Protein AF-A0AAN5BYF6-F1 (afdb_monomer)

Organism: Aspergillus oryzae (NCBI:txid5062)

Radius of gyration: 27.77 Å; Cα contacts (8 Å, |Δi|>4): 266; chains: 1; bounding box: 83×46×110 Å

Structure (mmCIF, N/CA/C/O backbone):
data_AF-A0AAN5BYF6-F1
#
_entry.id   AF-A0AAN5BYF6-F1
#
loop_
_atom_site.group_PDB
_atom_site.id
_atom_site.type_symbol
_atom_site.label_atom_id
_atom_site.label_alt_id
_atom_site.label_comp_id
_atom_site.label_asym_id
_atom_site.label_entity_id
_atom_site.label_seq_id
_atom_site.pdbx_PDB_ins_code
_atom_site.Cartn_x
_atom_site.Cartn_y
_atom_site.Cartn_z
_atom_site.occupancy
_atom_site.B_iso_or_equiv
_atom_site.auth_seq_id
_atom_site.auth_comp_id
_atom_site.auth_asym_id
_atom_site.auth_atom_id
_atom_site.pdbx_PDB_model_num
ATOM 1 N N . MET A 1 1 ? 2.764 -7.281 17.910 1.00 77.69 1 MET A N 1
ATOM 2 C CA . MET A 1 1 ? 4.173 -7.594 17.576 1.00 77.69 1 MET A CA 1
ATOM 3 C C . MET A 1 1 ? 4.343 -8.130 16.154 1.00 77.69 1 MET A C 1
ATOM 5 O O . MET A 1 1 ? 5.039 -7.476 15.392 1.00 77.69 1 MET A O 1
ATOM 9 N N . ARG A 1 2 ? 3.655 -9.208 15.736 1.00 87.81 2 ARG A N 1
ATOM 10 C CA . ARG A 1 2 ? 3.774 -9.801 14.379 1.00 87.81 2 ARG A CA 1
ATOM 11 C C . ARG A 1 2 ? 3.645 -8.815 13.208 1.00 87.81 2 ARG A C 1
ATOM 13 O O . ARG A 1 2 ? 4.451 -8.842 12.285 1.00 87.81 2 ARG A O 1
ATOM 20 N N . GLN A 1 3 ? 2.663 -7.908 13.259 1.00 90.19 3 GLN A N 1
ATOM 21 C CA . GLN A 1 3 ? 2.488 -6.899 12.203 1.00 90.19 3 GLN A CA 1
ATOM 22 C C . GLN A 1 3 ? 3.694 -5.954 12.087 1.00 90.19 3 GLN A C 1
ATOM 24 O O . GLN A 1 3 ? 4.098 -5.612 10.981 1.00 90.19 3 GLN A O 1
ATOM 29 N N . LEU A 1 4 ? 4.264 -5.533 13.221 1.00 90.44 4 LEU A N 1
ATOM 30 C CA . LEU A 1 4 ? 5.431 -4.651 13.241 1.00 90.44 4 LEU A CA 1
ATOM 31 C C . LEU A 1 4 ? 6.670 -5.380 12.732 1.00 90.44 4 LEU A C 1
ATOM 33 O O . LEU A 1 4 ? 7.371 -4.828 11.896 1.00 90.44 4 LEU A O 1
ATOM 37 N N . ASP A 1 5 ? 6.891 -6.619 13.173 1.00 92.31 5 ASP A N 1
ATOM 38 C CA . ASP A 1 5 ? 7.981 -7.458 12.669 1.00 92.31 5 ASP A CA 1
ATOM 39 C C . ASP A 1 5 ? 7.892 -7.631 11.145 1.00 92.31 5 ASP A C 1
ATOM 41 O O . ASP A 1 5 ? 8.856 -7.357 10.445 1.00 92.31 5 ASP A O 1
ATOM 45 N N . SER A 1 6 ? 6.710 -7.944 10.604 1.00 92.19 6 SER A N 1
ATOM 46 C CA . SER A 1 6 ? 6.527 -8.073 9.148 1.00 92.19 6 SER A CA 1
ATOM 47 C C . SER A 1 6 ? 6.864 -6.783 8.390 1.00 92.19 6 SER A C 1
ATOM 49 O O . SER A 1 6 ? 7.499 -6.829 7.341 1.00 92.19 6 SER A O 1
ATOM 51 N N . LEU A 1 7 ? 6.443 -5.622 8.904 1.00 91.81 7 LEU A N 1
ATOM 52 C CA . LEU A 1 7 ? 6.672 -4.331 8.251 1.00 91.81 7 LEU A CA 1
ATOM 53 C C . LEU A 1 7 ? 8.129 -3.866 8.354 1.00 91.81 7 LEU A C 1
ATOM 55 O O . LEU A 1 7 ? 8.692 -3.408 7.361 1.00 91.81 7 LEU A O 1
ATOM 59 N N . ILE A 1 8 ? 8.721 -3.972 9.545 1.00 91.19 8 ILE A N 1
ATOM 60 C CA . ILE A 1 8 ? 10.078 -3.499 9.827 1.00 91.19 8 ILE A CA 1
ATOM 61 C C . ILE A 1 8 ? 11.096 -4.421 9.170 1.00 91.19 8 ILE A C 1
ATOM 63 O O . ILE A 1 8 ? 11.959 -3.919 8.456 1.00 91.19 8 ILE A O 1
ATOM 67 N N . SER A 1 9 ? 10.973 -5.741 9.349 1.00 92.56 9 SER A N 1
ATOM 68 C CA . SER A 1 9 ? 11.879 -6.721 8.737 1.00 92.56 9 SER A CA 1
ATOM 69 C C . SER A 1 9 ? 11.900 -6.545 7.221 1.00 92.56 9 SER A C 1
ATOM 71 O O . SER A 1 9 ? 12.971 -6.389 6.636 1.00 92.56 9 SER A O 1
ATOM 73 N N . PHE A 1 10 ? 10.727 -6.375 6.602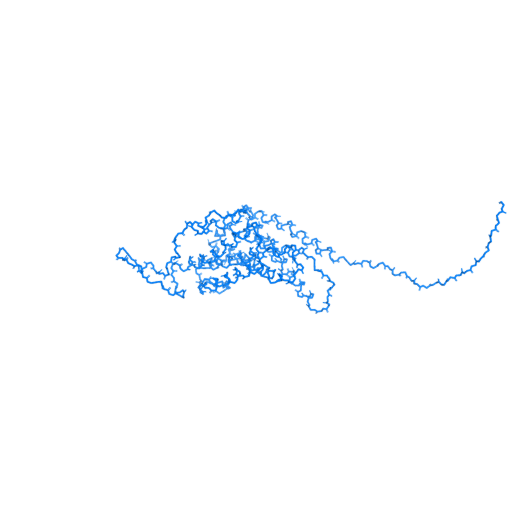 1.00 91.62 10 PHE A N 1
ATOM 74 C CA . PHE A 1 10 ? 10.645 -6.048 5.183 1.00 91.62 10 PHE A CA 1
ATOM 75 C C . PHE A 1 10 ? 11.345 -4.720 4.824 1.00 91.62 10 PHE A C 1
ATOM 77 O O . PHE A 1 10 ? 12.109 -4.654 3.861 1.00 91.62 10 PHE A O 1
ATOM 84 N N . GLN A 1 11 ? 11.123 -3.650 5.596 1.00 88.62 11 GLN A N 1
ATOM 85 C CA . GLN A 1 11 ? 11.749 -2.344 5.346 1.00 88.62 11 GLN A CA 1
ATOM 86 C C . GLN A 1 11 ? 13.283 -2.413 5.388 1.00 88.62 11 GLN A C 1
ATOM 88 O O . GLN A 1 11 ? 13.944 -1.734 4.602 1.00 88.62 11 GLN A O 1
ATOM 93 N N . VAL A 1 12 ? 13.854 -3.225 6.281 1.00 89.56 12 VAL A N 1
ATOM 94 C CA . VAL A 1 12 ? 15.312 -3.376 6.418 1.00 89.56 12 VAL A CA 1
ATOM 95 C C . VAL A 1 12 ? 15.899 -4.494 5.550 1.00 89.56 12 VAL A C 1
ATOM 97 O O . VAL A 1 12 ? 17.106 -4.721 5.595 1.00 89.56 12 VAL A O 1
ATOM 100 N N . GLY A 1 13 ? 15.083 -5.168 4.734 1.00 89.88 13 GLY A N 1
ATOM 101 C CA . GLY A 1 13 ? 15.557 -6.209 3.819 1.00 89.88 13 GLY A CA 1
ATOM 102 C C . GLY A 1 13 ? 15.824 -7.561 4.483 1.00 89.88 13 GLY A C 1
ATOM 103 O O . GLY A 1 13 ? 16.659 -8.314 3.988 1.00 89.88 13 GLY A O 1
ATOM 104 N N . LEU A 1 14 ? 15.152 -7.858 5.595 1.00 92.06 14 LEU A N 1
ATOM 105 C CA . LEU A 1 14 ? 15.307 -9.093 6.357 1.00 92.06 14 LEU A CA 1
ATOM 106 C C . LEU A 1 14 ? 14.019 -9.935 6.325 1.00 92.06 14 LEU A C 1
ATOM 108 O O . LEU A 1 14 ? 12.917 -9.378 6.327 1.00 92.06 14 LEU A O 1
ATOM 112 N N . PRO A 1 15 ? 14.129 -11.276 6.357 1.00 91.19 15 PRO A N 1
ATOM 113 C CA . PRO A 1 15 ? 12.992 -12.139 6.652 1.00 91.19 15 PRO A CA 1
ATOM 114 C C . PRO A 1 15 ? 12.381 -11.790 8.012 1.00 91.19 15 PRO A C 1
ATOM 116 O O . PRO A 1 15 ? 13.098 -11.439 8.952 1.00 91.19 15 PRO A O 1
ATOM 119 N N . ARG A 1 16 ? 11.056 -11.902 8.128 1.00 92.25 16 ARG A N 1
ATOM 120 C CA . ARG A 1 16 ? 10.369 -11.696 9.410 1.00 92.25 16 ARG A CA 1
ATOM 121 C C . ARG A 1 16 ? 10.770 -12.779 10.415 1.00 92.25 16 ARG A C 1
ATOM 123 O O . ARG A 1 16 ? 11.007 -13.927 10.039 1.00 92.25 16 ARG A O 1
ATOM 130 N N . THR A 1 17 ? 10.821 -12.421 11.693 1.00 92.12 17 THR A N 1
ATOM 131 C CA . THR A 1 17 ? 11.259 -13.341 12.757 1.00 92.12 17 THR A CA 1
ATOM 132 C C . THR A 1 17 ? 10.092 -14.140 13.333 1.00 92.12 17 THR A C 1
ATOM 134 O O . THR A 1 17 ? 10.242 -15.322 13.633 1.00 92.12 17 THR A O 1
ATOM 137 N N . ILE A 1 18 ? 8.925 -13.508 13.469 1.00 91.50 18 ILE A N 1
ATOM 138 C CA . ILE A 1 18 ? 7.721 -14.092 14.053 1.00 91.50 18 ILE A CA 1
ATOM 139 C C . ILE A 1 18 ? 6.977 -14.873 12.973 1.00 91.50 18 ILE A C 1
ATOM 141 O O . ILE A 1 18 ? 6.389 -14.293 12.055 1.00 91.50 18 ILE A O 1
ATOM 145 N N . GLN A 1 19 ? 6.984 -16.191 13.119 1.00 88.38 19 GLN A N 1
ATOM 146 C CA . GLN A 1 19 ? 6.327 -17.150 12.241 1.00 88.38 19 GLN A CA 1
ATOM 147 C C . GLN A 1 19 ? 4.860 -17.337 12.625 1.00 88.38 19 GLN A C 1
ATOM 149 O O . GLN A 1 19 ? 4.457 -17.083 13.759 1.00 88.38 19 GLN A O 1
ATOM 154 N N . ASP A 1 20 ? 4.046 -17.803 11.679 1.00 84.62 20 ASP A N 1
ATOM 155 C CA . ASP A 1 20 ? 2.596 -17.900 11.892 1.00 84.62 20 ASP A CA 1
ATOM 156 C C . ASP A 1 20 ? 2.196 -18.972 12.916 1.00 84.62 20 ASP A C 1
ATOM 158 O O . ASP A 1 20 ? 1.134 -18.858 13.509 1.00 84.62 20 ASP A O 1
ATOM 162 N N . TRP A 1 21 ? 3.047 -19.969 13.175 1.00 85.94 21 TRP A N 1
ATOM 163 C CA . TRP A 1 21 ? 2.810 -21.003 14.193 1.00 85.94 21 TRP A CA 1
ATOM 164 C C . TRP A 1 21 ? 3.217 -20.589 15.616 1.00 85.94 21 TRP A C 1
ATOM 166 O O . TRP A 1 21 ? 3.064 -21.377 16.545 1.00 85.94 21 TRP A O 1
ATOM 176 N N . GLN A 1 22 ? 3.803 -19.402 15.799 1.00 88.00 22 GLN A N 1
ATOM 177 C CA . GLN A 1 22 ? 4.251 -18.917 17.113 1.00 88.00 22 GLN A CA 1
ATOM 178 C C . GLN A 1 22 ? 3.163 -18.146 17.873 1.00 88.00 22 GLN A C 1
ATOM 180 O O . GLN A 1 22 ? 3.438 -17.612 18.945 1.00 88.00 22 GLN A O 1
ATOM 185 N N . ASP A 1 23 ? 1.963 -18.059 17.307 1.00 82.12 23 ASP A N 1
ATOM 186 C CA . ASP A 1 23 ? 0.817 -17.355 17.866 1.00 82.12 23 ASP A CA 1
ATOM 187 C C . ASP A 1 23 ? -0.425 -18.241 17.707 1.00 82.12 23 ASP A C 1
ATOM 189 O O . ASP A 1 23 ? -0.660 -18.782 16.625 1.00 82.12 23 ASP A O 1
ATOM 193 N N . ASP A 1 24 ? -1.193 -18.421 18.779 1.00 84.38 24 ASP A N 1
ATOM 194 C CA . ASP A 1 24 ? -2.395 -19.262 18.825 1.00 84.38 24 ASP A CA 1
ATOM 195 C C . ASP A 1 24 ? -3.690 -18.442 18.932 1.00 84.38 24 ASP A C 1
ATOM 197 O O . ASP A 1 24 ? -4.779 -19.002 19.081 1.00 84.38 24 ASP A O 1
ATOM 201 N N . VAL A 1 25 ? -3.596 -17.112 18.821 1.00 86.00 25 VAL A N 1
ATOM 202 C CA . VAL A 1 25 ? -4.753 -16.225 18.956 1.00 86.00 25 VAL A CA 1
ATOM 203 C C . VAL A 1 25 ? -5.428 -15.933 17.616 1.00 86.00 25 VAL A C 1
ATOM 205 O O . VAL A 1 25 ? -4.808 -15.574 16.611 1.00 86.00 25 VAL A O 1
ATOM 208 N N . GLU A 1 26 ? -6.756 -16.026 17.613 1.00 88.25 26 GLU A N 1
ATOM 209 C CA . GLU A 1 26 ? -7.582 -15.537 16.513 1.00 88.25 26 GLU A CA 1
ATOM 210 C C . GLU A 1 26 ? -7.684 -14.000 16.520 1.00 88.25 26 GLU A C 1
ATOM 212 O O . GLU A 1 26 ? -7.291 -13.310 17.464 1.00 88.25 26 GLU A O 1
ATOM 217 N N . LEU A 1 27 ? -8.255 -13.431 15.454 1.00 90.56 27 LEU A N 1
ATOM 218 C CA . LEU A 1 27 ? -8.576 -12.003 15.426 1.00 90.56 27 LEU A CA 1
ATOM 219 C C . LEU A 1 27 ? -9.564 -11.641 16.551 1.00 90.56 27 LEU A C 1
ATOM 221 O O . LEU A 1 27 ? -10.503 -12.401 16.800 1.00 90.56 27 LEU A O 1
ATOM 225 N N . PRO A 1 28 ? -9.435 -10.450 17.171 1.00 92.00 28 PRO A N 1
ATOM 226 C CA . PRO A 1 28 ? -10.352 -10.024 18.226 1.00 92.00 28 PRO A CA 1
ATOM 227 C C . PRO A 1 28 ? -11.789 -10.001 17.707 1.00 92.00 28 PRO A C 1
ATOM 229 O O . PRO A 1 28 ? -12.018 -9.585 16.568 1.00 92.00 28 PRO A O 1
ATOM 232 N N . ARG A 1 29 ? -12.759 -10.431 18.524 1.00 92.12 29 ARG A N 1
ATOM 233 C CA . ARG A 1 29 ? -14.192 -10.423 18.174 1.00 92.12 29 ARG A CA 1
ATOM 234 C C . ARG A 1 29 ? -14.678 -9.007 17.847 1.00 92.12 29 ARG A C 1
ATOM 236 O O . ARG A 1 29 ? -14.201 -8.035 18.420 1.00 92.12 29 ARG A O 1
ATOM 243 N N . ASN A 1 30 ? -15.621 -8.894 16.911 1.00 93.81 30 ASN A N 1
ATOM 244 C CA . ASN A 1 30 ? -16.219 -7.607 16.544 1.00 93.81 30 ASN A CA 1
ATOM 245 C C . ASN A 1 30 ? -17.340 -7.273 17.536 1.00 93.81 30 ASN A C 1
ATOM 247 O O . ASN A 1 30 ? -18.508 -7.490 17.241 1.00 93.81 30 ASN A O 1
ATOM 251 N N . ILE A 1 31 ? -16.982 -6.860 18.744 1.00 93.06 31 ILE A N 1
ATOM 252 C CA . ILE A 1 31 ? -17.919 -6.507 19.823 1.00 93.06 31 ILE A CA 1
ATOM 253 C C . ILE A 1 31 ? -17.552 -5.126 20.367 1.00 93.06 31 ILE A C 1
ATOM 255 O O . ILE A 1 31 ? -16.438 -4.655 20.110 1.00 93.06 31 ILE A O 1
ATOM 259 N N . CYS A 1 32 ? -18.491 -4.457 21.031 1.00 91.19 32 CYS A N 1
ATOM 260 C CA . CYS A 1 32 ? -18.237 -3.183 21.698 1.00 91.19 32 CYS A CA 1
ATOM 261 C C . CYS A 1 32 ? -17.728 -3.420 23.126 1.00 91.19 32 CYS A C 1
ATOM 263 O O . CYS A 1 32 ? -17.995 -4.470 23.713 1.00 91.19 32 CYS A O 1
ATOM 265 N N . ASP A 1 33 ? -17.007 -2.449 23.685 1.00 88.81 33 ASP A N 1
ATOM 266 C CA . ASP A 1 33 ? -16.450 -2.564 25.041 1.00 88.81 33 ASP A CA 1
ATOM 267 C C . ASP A 1 33 ? -17.569 -2.620 26.094 1.00 88.81 33 ASP A C 1
ATOM 269 O O . ASP A 1 33 ? -17.424 -3.253 27.134 1.00 88.81 33 ASP A O 1
ATOM 273 N N . GLU A 1 34 ? -18.727 -2.030 25.792 1.00 90.50 34 GLU A N 1
ATOM 274 C CA . GLU A 1 34 ? -19.917 -2.051 26.640 1.00 90.50 34 GLU A CA 1
ATOM 275 C C . GLU A 1 34 ? -20.648 -3.408 26.637 1.00 90.50 34 GLU A C 1
ATOM 277 O O . GLU A 1 34 ? -21.513 -3.638 27.483 1.00 90.50 34 GLU A O 1
ATOM 282 N N . ASP A 1 35 ? -20.315 -4.314 25.708 1.00 88.31 35 ASP A N 1
ATOM 283 C CA . ASP A 1 35 ? -20.978 -5.619 25.573 1.00 88.31 35 ASP A CA 1
ATOM 284 C C . ASP A 1 35 ? -20.463 -6.665 26.582 1.00 88.31 35 ASP A C 1
ATOM 286 O O . ASP A 1 35 ? -21.011 -7.768 26.663 1.00 88.31 35 ASP A O 1
ATOM 290 N N . PHE A 1 36 ? -19.400 -6.365 27.334 1.00 89.44 36 PHE A N 1
ATOM 291 C CA . PHE A 1 36 ? -18.828 -7.266 28.333 1.00 89.44 36 PHE A CA 1
ATOM 292 C C . PHE A 1 36 ? -18.292 -6.498 29.547 1.00 89.44 36 PHE A C 1
ATOM 294 O O . PHE A 1 36 ? -17.941 -5.327 29.482 1.00 89.44 36 PHE A O 1
ATOM 301 N N . ASN A 1 37 ? -18.250 -7.166 30.696 1.00 91.56 37 ASN A N 1
ATOM 302 C CA . ASN A 1 37 ? -17.777 -6.612 31.965 1.00 91.56 37 ASN A CA 1
ATOM 303 C C . ASN A 1 37 ? -17.219 -7.724 32.870 1.00 91.56 37 ASN A C 1
ATOM 305 O O . ASN A 1 37 ? -17.153 -8.885 32.469 1.00 91.56 37 ASN A O 1
ATOM 309 N N . GLU A 1 38 ? -16.853 -7.382 34.107 1.00 91.62 38 GLU A N 1
ATOM 310 C CA . GLU A 1 38 ? -16.287 -8.313 35.097 1.00 91.62 38 GLU A CA 1
ATOM 311 C C . GLU A 1 38 ? -17.167 -9.548 35.372 1.00 91.62 38 GLU A C 1
ATOM 313 O O . GLU A 1 38 ? -16.651 -10.608 35.716 1.00 91.62 38 GLU A O 1
ATOM 318 N N . GLY A 1 39 ? -18.488 -9.439 35.193 1.00 92.94 39 GLY A N 1
ATOM 319 C CA . GLY A 1 39 ? -19.432 -10.545 35.371 1.00 92.94 39 GLY A CA 1
ATOM 320 C C . GLY A 1 39 ? -19.634 -11.421 34.129 1.00 92.94 39 GLY A C 1
ATOM 321 O O . GLY A 1 39 ? -20.394 -12.388 34.182 1.00 92.94 39 GLY A O 1
ATOM 322 N N . THR A 1 40 ? -19.003 -11.098 32.998 1.00 91.19 40 THR A N 1
ATOM 323 C CA . THR A 1 40 ? -19.191 -11.827 31.736 1.00 91.19 40 THR A CA 1
ATOM 324 C C . THR A 1 40 ? -18.399 -13.133 31.741 1.00 91.19 40 THR A C 1
ATOM 326 O O . THR A 1 40 ? -17.176 -13.133 31.647 1.00 91.19 40 THR A O 1
ATOM 329 N N . THR A 1 41 ? -19.096 -14.268 31.814 1.00 92.56 41 THR A N 1
ATOM 330 C CA . THR A 1 41 ? -18.477 -15.608 31.823 1.00 92.56 41 THR A CA 1
ATOM 331 C C . THR A 1 41 ? -18.147 -16.136 30.426 1.00 92.56 41 THR A C 1
ATOM 333 O O . THR A 1 41 ? -17.185 -16.881 30.256 1.00 92.56 41 THR A O 1
ATOM 336 N N . HIS A 1 42 ? -18.912 -15.727 29.411 1.00 90.88 42 HIS A N 1
ATOM 337 C CA . HIS A 1 42 ? -18.669 -16.046 28.007 1.00 90.88 42 HIS A CA 1
ATOM 338 C C . HIS A 1 42 ? -18.828 -14.792 27.154 1.00 90.88 42 HIS A C 1
ATOM 340 O O . HIS A 1 42 ? -19.821 -14.078 27.278 1.00 90.88 42 HIS A O 1
ATOM 346 N N . LEU A 1 43 ? -17.866 -14.544 26.261 1.00 88.62 43 LEU A N 1
ATOM 347 C CA . LEU A 1 43 ? -17.933 -13.396 25.361 1.00 88.62 43 LEU A CA 1
ATOM 348 C C . LEU A 1 43 ? -19.153 -13.487 24.429 1.00 88.62 43 LEU A C 1
ATOM 350 O O . LEU A 1 43 ? -19.417 -14.572 23.888 1.00 88.62 43 LEU A O 1
ATOM 354 N N . PRO A 1 44 ? -19.825 -12.355 24.156 1.00 91.44 44 PRO A N 1
ATOM 355 C CA . PRO A 1 44 ? -20.928 -12.306 23.209 1.00 91.44 44 PRO A CA 1
ATOM 356 C C . PRO A 1 44 ? -20.482 -12.702 21.788 1.00 91.44 44 PRO A C 1
ATOM 358 O O . PRO A 1 44 ? -19.279 -12.698 21.464 1.00 91.44 44 PRO A O 1
ATOM 361 N N . PRO A 1 45 ? -21.434 -13.097 20.922 1.00 91.12 45 PRO A N 1
ATOM 362 C CA . PRO A 1 45 ? -21.142 -13.359 19.519 1.00 91.12 45 PRO A CA 1
ATOM 363 C C . PRO A 1 45 ? -20.605 -12.096 18.834 1.00 91.12 45 PRO A C 1
ATOM 365 O O . PRO A 1 45 ? -20.959 -10.977 19.197 1.00 91.12 45 PRO A O 1
ATOM 368 N N . SER A 1 46 ? -19.746 -12.274 17.825 1.00 92.12 46 SER A N 1
ATOM 369 C CA . SER A 1 46 ? -19.277 -11.132 17.029 1.00 92.12 46 SER A CA 1
ATOM 370 C C . SER A 1 46 ? -20.437 -10.503 16.261 1.00 92.12 46 SER A C 1
ATOM 372 O O . SER A 1 46 ? -21.201 -11.212 15.605 1.00 92.12 46 SER A O 1
ATOM 374 N N . ARG A 1 47 ? -20.512 -9.174 16.293 1.00 91.62 47 ARG A N 1
ATOM 375 C CA . ARG A 1 47 ? -21.405 -8.371 15.460 1.00 91.62 47 ARG A CA 1
ATOM 376 C C . ARG A 1 47 ? -21.004 -8.492 13.981 1.00 91.62 47 ARG A C 1
ATOM 378 O O . ARG A 1 47 ? -19.826 -8.746 13.688 1.00 91.62 47 ARG A O 1
A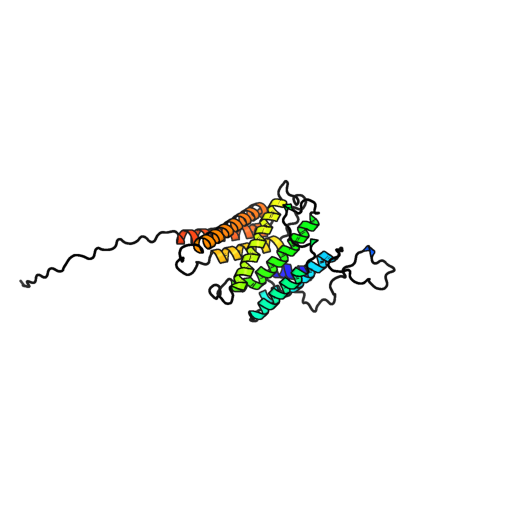TOM 385 N N . PRO A 1 48 ? -21.939 -8.296 13.035 1.00 88.75 48 PRO A N 1
ATOM 386 C CA . PRO A 1 48 ? -21.631 -8.298 11.606 1.00 88.75 48 PRO A CA 1
ATOM 387 C C . PRO A 1 48 ? -20.519 -7.302 11.248 1.00 88.75 48 PRO A C 1
ATOM 389 O O . PRO A 1 48 ? -20.404 -6.252 11.868 1.00 88.75 48 PRO A O 1
ATOM 392 N N . GLU A 1 49 ? -19.730 -7.576 10.204 1.00 83.19 49 GLU A N 1
ATOM 393 C CA . GLU A 1 49 ? -18.648 -6.671 9.753 1.00 83.19 49 GLU A CA 1
ATOM 394 C C . GLU A 1 49 ? -19.158 -5.298 9.267 1.00 83.19 49 GLU A C 1
ATOM 396 O O . GLU A 1 49 ? -18.382 -4.350 9.157 1.00 83.19 49 GLU A O 1
ATOM 401 N N . SER A 1 50 ? -20.456 -5.183 8.966 1.00 81.81 50 SER A N 1
ATOM 402 C CA . SER A 1 50 ? -21.114 -3.911 8.643 1.00 81.81 50 SER A CA 1
ATOM 403 C C . SER A 1 50 ? -21.275 -2.994 9.855 1.00 81.81 50 SER A C 1
ATOM 405 O O . SER A 1 50 ? -21.477 -1.794 9.686 1.00 81.81 50 SER A O 1
ATOM 407 N N . GLU A 1 51 ? -21.220 -3.551 11.063 1.00 88.25 51 GLU A N 1
ATOM 408 C CA . GLU A 1 51 ? -21.355 -2.819 12.310 1.00 88.25 51 GLU A CA 1
ATOM 409 C C . GLU A 1 51 ? -19.971 -2.507 12.875 1.00 88.25 51 GLU A C 1
ATOM 411 O O . GLU A 1 51 ? -19.179 -3.401 13.190 1.00 88.25 51 GLU A O 1
ATOM 416 N N . LEU A 1 52 ? -19.673 -1.212 12.965 1.00 90.06 52 LEU A N 1
ATOM 417 C CA . LEU A 1 52 ? -18.387 -0.744 13.449 1.00 90.06 52 LEU A CA 1
ATOM 418 C C . LEU A 1 52 ? -18.297 -0.848 14.966 1.00 90.06 52 LEU A C 1
ATOM 420 O O . LEU A 1 52 ? -19.147 -0.339 15.691 1.00 90.06 52 LEU A O 1
ATOM 424 N N . THR A 1 53 ? -17.186 -1.406 15.419 1.00 92.38 53 THR A N 1
ATOM 425 C CA . THR A 1 53 ? -16.734 -1.378 16.804 1.00 92.38 53 THR A CA 1
ATOM 426 C C . THR A 1 53 ? -15.276 -0.913 16.860 1.00 92.38 53 THR A C 1
ATOM 428 O O . THR A 1 53 ? -14.605 -0.735 15.834 1.00 92.38 53 THR A O 1
ATOM 431 N N . THR A 1 54 ? -14.747 -0.734 18.069 1.00 89.50 54 THR A N 1
ATOM 432 C CA . THR A 1 54 ? -13.330 -0.417 18.316 1.00 89.50 54 THR A CA 1
ATOM 433 C C . THR A 1 54 ? -12.383 -1.450 17.682 1.00 89.50 54 THR A C 1
ATOM 435 O O . THR A 1 54 ? -11.295 -1.095 17.215 1.00 89.50 54 THR A O 1
ATOM 438 N N . ALA A 1 55 ? -12.817 -2.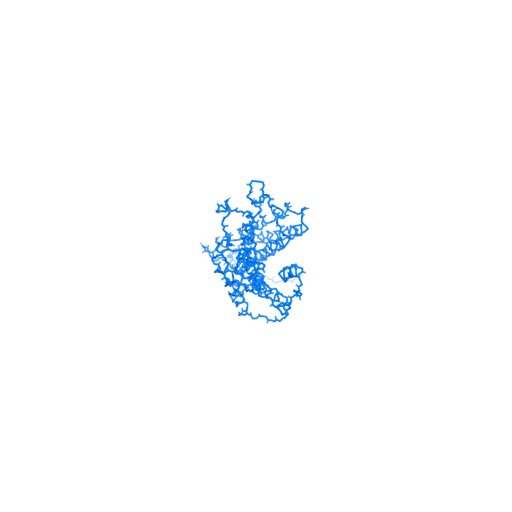710 17.560 1.00 92.50 55 ALA A N 1
ATOM 439 C CA . ALA A 1 55 ? -12.053 -3.801 16.959 1.00 92.50 55 ALA A CA 1
ATOM 440 C C . ALA A 1 55 ? -12.079 -3.824 15.416 1.00 92.50 55 ALA A C 1
ATOM 442 O O . ALA A 1 55 ? -11.215 -4.455 14.798 1.00 92.50 55 ALA A O 1
ATOM 443 N N . SER A 1 56 ? -13.024 -3.148 14.754 1.00 94.50 56 SER A N 1
ATOM 444 C CA . SER A 1 56 ? -13.215 -3.297 13.302 1.00 94.50 56 SER A CA 1
ATOM 445 C C . SER A 1 56 ? -11.987 -2.864 12.491 1.00 94.50 56 SER A C 1
ATOM 447 O O . SER A 1 56 ? -11.591 -3.550 11.545 1.00 94.50 56 SER A O 1
ATOM 449 N N . TYR A 1 57 ? -11.324 -1.772 12.890 1.00 94.75 57 TYR A N 1
ATOM 450 C CA . TYR A 1 57 ? -10.106 -1.305 12.217 1.00 94.75 57 TYR A CA 1
ATOM 451 C C . TYR A 1 57 ? -8.967 -2.325 12.327 1.00 94.75 57 TYR A C 1
ATOM 453 O O . TYR A 1 57 ? -8.338 -2.672 11.324 1.00 94.75 57 TYR A O 1
ATOM 461 N N . ILE A 1 58 ? -8.702 -2.832 13.538 1.00 94.00 58 ILE A N 1
ATOM 462 C CA . ILE A 1 58 ? -7.596 -3.770 13.745 1.00 94.00 58 ILE A CA 1
ATOM 463 C C . ILE A 1 58 ? -7.877 -5.112 13.069 1.00 94.00 58 ILE A C 1
ATOM 465 O O . ILE A 1 58 ? -6.947 -5.704 12.523 1.00 94.00 58 ILE A O 1
ATOM 469 N N . ARG A 1 59 ? -9.138 -5.564 13.012 1.00 95.00 59 ARG A N 1
ATOM 470 C CA . ARG A 1 59 ? -9.543 -6.754 12.246 1.00 95.00 59 ARG A CA 1
ATOM 471 C C . ARG A 1 59 ? -9.241 -6.579 10.758 1.00 95.00 59 ARG A C 1
ATOM 473 O O . ARG A 1 59 ? -8.544 -7.417 10.188 1.00 95.00 59 ARG A O 1
ATOM 480 N N . ALA A 1 60 ? -9.690 -5.477 10.151 1.00 95.94 60 ALA A N 1
ATOM 481 C CA . ALA A 1 60 ? -9.439 -5.175 8.740 1.00 95.94 60 ALA A CA 1
ATOM 482 C C . ALA A 1 60 ? -7.934 -5.123 8.430 1.00 95.94 60 ALA A C 1
ATOM 484 O O . ALA A 1 60 ? -7.447 -5.841 7.554 1.00 95.94 60 ALA A O 1
ATOM 485 N N . LYS A 1 61 ? -7.172 -4.360 9.224 1.00 96.50 61 LYS A N 1
ATOM 486 C CA . LYS A 1 61 ? -5.715 -4.253 9.077 1.00 96.50 61 LYS A CA 1
ATOM 487 C C . LYS A 1 61 ? -5.022 -5.607 9.216 1.00 96.50 61 LYS A C 1
ATOM 489 O O . LYS A 1 61 ? -4.137 -5.926 8.426 1.00 96.50 61 LYS A O 1
ATOM 494 N N . SER A 1 62 ? -5.419 -6.411 10.200 1.00 95.56 62 SER A N 1
ATOM 495 C CA . SER A 1 62 ? -4.786 -7.705 10.475 1.00 95.56 62 SER A CA 1
ATOM 496 C C . SER A 1 62 ? -4.976 -8.705 9.336 1.00 95.56 62 SER A C 1
ATOM 498 O O . SER A 1 62 ? -4.057 -9.468 9.054 1.00 95.56 62 SER A O 1
ATOM 500 N N . ARG A 1 63 ? -6.125 -8.682 8.646 1.00 96.06 63 ARG A N 1
ATOM 501 C CA . ARG A 1 63 ? -6.371 -9.544 7.479 1.00 96.06 63 ARG A CA 1
ATOM 502 C C . ARG A 1 63 ? -5.439 -9.206 6.315 1.00 96.06 63 ARG A C 1
ATOM 504 O O . ARG A 1 63 ? -4.807 -10.108 5.774 1.00 96.06 63 ARG A O 1
ATOM 511 N N . ILE A 1 64 ? -5.295 -7.919 5.986 1.00 97.81 64 ILE A N 1
ATOM 512 C CA . ILE A 1 64 ? -4.360 -7.466 4.942 1.00 97.81 64 ILE A CA 1
ATOM 513 C C . ILE A 1 64 ? -2.917 -7.796 5.353 1.00 97.81 64 ILE A C 1
ATOM 515 O O . ILE A 1 64 ? -2.159 -8.356 4.565 1.00 97.81 64 ILE A O 1
ATOM 519 N N . MET A 1 65 ? -2.552 -7.528 6.612 1.00 96.25 65 MET A N 1
ATOM 520 C CA . MET A 1 65 ? -1.220 -7.831 7.145 1.00 96.25 65 MET A CA 1
ATOM 521 C C . MET A 1 65 ? -0.876 -9.322 7.107 1.00 96.25 65 MET A C 1
ATOM 523 O O . MET A 1 65 ? 0.282 -9.659 6.887 1.00 96.25 65 MET A O 1
ATOM 527 N N . ALA A 1 66 ? -1.848 -10.215 7.306 1.00 94.88 66 ALA A N 1
ATOM 528 C CA . ALA A 1 66 ? -1.615 -11.653 7.213 1.00 94.88 66 ALA A CA 1
ATOM 529 C C . ALA A 1 66 ? -1.225 -12.075 5.786 1.00 94.88 66 ALA A C 1
ATOM 531 O O . ALA A 1 66 ? -0.309 -12.875 5.612 1.00 94.88 66 ALA A O 1
ATOM 532 N N . VAL A 1 67 ? -1.872 -11.504 4.763 1.00 97.25 67 VAL A N 1
ATOM 533 C CA . VAL A 1 67 ? -1.492 -11.740 3.360 1.00 97.25 67 VAL A CA 1
ATOM 534 C C . VAL A 1 67 ? -0.148 -11.081 3.051 1.00 97.25 67 VAL A C 1
ATOM 536 O O . VAL A 1 67 ? 0.719 -11.712 2.451 1.00 97.25 67 VAL A O 1
ATOM 539 N N . PHE A 1 68 ? 0.077 -9.855 3.533 1.00 96.75 68 PHE A N 1
ATOM 540 C CA . PHE A 1 68 ? 1.362 -9.173 3.378 1.00 96.75 68 PHE A CA 1
ATOM 541 C C . PHE A 1 68 ? 2.529 -9.950 4.009 1.00 96.75 68 PHE A C 1
ATOM 543 O O . PHE A 1 68 ? 3.609 -9.977 3.431 1.00 96.75 68 PHE A O 1
ATOM 550 N N . GLY A 1 69 ? 2.322 -10.622 5.147 1.00 94.62 69 GLY A N 1
ATOM 551 C CA . GLY A 1 69 ? 3.322 -11.505 5.755 1.00 94.62 69 GLY A CA 1
ATOM 552 C C . GLY A 1 69 ? 3.791 -12.592 4.785 1.00 94.62 69 GLY A C 1
ATOM 553 O O . GLY A 1 69 ? 4.987 -12.709 4.537 1.00 94.62 69 GLY A O 1
ATOM 554 N N . LYS A 1 70 ? 2.849 -13.284 4.129 1.00 93.94 70 LYS A N 1
ATOM 555 C CA . LYS A 1 70 ? 3.156 -14.283 3.088 1.00 93.94 70 LYS A CA 1
ATOM 556 C C . LYS A 1 70 ? 3.868 -13.673 1.881 1.00 93.94 70 LYS A C 1
ATOM 558 O O . LYS A 1 70 ? 4.812 -14.257 1.361 1.00 93.94 70 LYS A O 1
ATOM 563 N N . ILE A 1 71 ? 3.433 -12.490 1.444 1.00 95.50 71 ILE A N 1
ATOM 564 C CA . ILE A 1 71 ? 4.080 -11.741 0.355 1.00 95.50 71 ILE A CA 1
ATOM 565 C C . ILE A 1 71 ? 5.530 -11.387 0.726 1.00 95.50 71 ILE A C 1
ATOM 567 O O . ILE A 1 71 ? 6.418 -11.468 -0.120 1.00 95.50 71 ILE A O 1
ATOM 571 N N . SER A 1 72 ? 5.777 -11.007 1.980 1.00 93.25 72 SER A N 1
ATOM 572 C CA . SER A 1 72 ? 7.112 -10.705 2.498 1.00 93.25 72 SER A CA 1
ATOM 573 C C . SER A 1 72 ? 7.996 -11.953 2.513 1.00 93.25 72 SER A C 1
ATOM 575 O O . SER A 1 72 ? 9.103 -11.919 1.982 1.00 93.25 72 SER A O 1
ATOM 577 N N . ASP A 1 73 ? 7.483 -13.076 3.025 1.00 91.75 73 ASP A N 1
ATOM 578 C CA . ASP A 1 73 ? 8.192 -14.363 3.026 1.00 91.75 73 ASP A CA 1
ATOM 579 C C . ASP A 1 73 ? 8.561 -14.778 1.592 1.00 91.75 73 ASP A C 1
ATOM 581 O O . ASP A 1 73 ? 9.709 -15.105 1.293 1.00 91.75 73 ASP A O 1
ATOM 585 N N . LEU A 1 74 ? 7.612 -14.641 0.663 1.00 91.19 74 LEU A N 1
ATOM 586 C CA . LEU A 1 74 ? 7.809 -14.879 -0.762 1.00 91.19 74 LEU A CA 1
ATOM 587 C C . LEU A 1 74 ? 8.860 -13.944 -1.387 1.00 91.19 74 LEU A C 1
ATOM 589 O O . LEU A 1 74 ? 9.608 -14.348 -2.281 1.00 91.19 74 LEU A O 1
ATOM 593 N N . ALA A 1 75 ? 8.918 -12.684 -0.961 1.00 88.12 75 ALA A N 1
ATOM 594 C CA . ALA A 1 75 ? 9.873 -11.707 -1.474 1.00 88.12 75 ALA A CA 1
ATOM 595 C C . ALA A 1 75 ? 11.328 -12.026 -1.090 1.00 88.12 75 ALA A C 1
ATOM 597 O O . ALA A 1 75 ? 12.231 -11.599 -1.810 1.00 88.12 75 ALA A O 1
ATOM 598 N N . TYR A 1 76 ? 11.540 -12.772 -0.001 1.00 86.50 76 TYR A N 1
ATOM 599 C CA . TYR A 1 76 ? 12.857 -13.220 0.466 1.00 86.50 76 TYR A CA 1
ATOM 600 C C . TYR A 1 76 ? 13.116 -14.716 0.246 1.00 86.50 76 TYR A C 1
ATOM 602 O O . TYR A 1 76 ? 14.210 -15.196 0.552 1.00 86.50 76 TYR A O 1
ATOM 610 N N . SER A 1 77 ? 12.139 -15.455 -0.286 1.00 85.56 77 SER A N 1
ATOM 611 C CA . SER A 1 77 ? 12.300 -16.875 -0.582 1.00 85.56 77 SER A CA 1
ATOM 612 C C . SER A 1 77 ? 13.363 -17.097 -1.658 1.00 85.56 77 SER A C 1
ATOM 614 O O . SER A 1 77 ? 13.423 -16.393 -2.668 1.00 85.56 77 SER A O 1
ATOM 616 N N . ARG A 1 78 ? 14.202 -18.112 -1.434 1.00 81.31 78 ARG A N 1
ATOM 617 C CA . ARG A 1 78 ? 15.167 -18.614 -2.424 1.00 81.31 78 ARG A CA 1
ATOM 618 C C . ARG A 1 78 ? 14.534 -19.619 -3.379 1.00 81.31 78 ARG A C 1
ATOM 620 O O . ARG A 1 78 ? 15.137 -19.947 -4.398 1.00 81.31 78 ARG A O 1
ATOM 627 N N . GLU A 1 79 ? 13.368 -20.139 -3.018 1.00 85.00 79 GLU A N 1
ATOM 628 C CA . GLU A 1 79 ? 12.667 -21.134 -3.808 1.00 85.00 79 GLU A CA 1
ATOM 629 C C . GLU A 1 79 ? 11.953 -20.461 -4.985 1.00 85.00 79 GLU A C 1
ATOM 631 O O . GLU A 1 79 ? 11.404 -19.361 -4.839 1.00 85.00 79 GLU A O 1
ATOM 636 N N . PRO A 1 80 ? 11.975 -21.090 -6.171 1.00 78.81 80 PRO A N 1
ATOM 637 C CA . PRO A 1 80 ? 11.235 -20.585 -7.309 1.00 78.81 80 PRO A CA 1
ATOM 638 C C . PRO A 1 80 ? 9.744 -20.650 -6.990 1.00 78.81 80 PRO A C 1
ATOM 640 O O . PRO A 1 80 ? 9.224 -21.705 -6.645 1.00 78.81 80 PRO A O 1
ATOM 643 N N . VAL A 1 81 ? 9.062 -19.519 -7.136 1.00 86.94 81 VAL A N 1
ATOM 644 C CA . VAL A 1 81 ? 7.610 -19.447 -6.963 1.00 86.94 81 VAL A CA 1
ATOM 645 C C . VAL A 1 81 ? 6.960 -19.313 -8.318 1.00 86.94 81 VAL A C 1
ATOM 647 O O . VAL A 1 81 ? 7.379 -18.506 -9.157 1.00 86.94 81 VAL A O 1
ATOM 650 N N . THR A 1 82 ? 5.960 -20.153 -8.537 1.00 91.56 82 THR A N 1
ATOM 651 C CA . THR A 1 82 ? 5.236 -20.211 -9.794 1.00 91.56 82 THR A CA 1
ATOM 652 C C . THR A 1 82 ? 4.397 -18.954 -9.977 1.00 91.56 82 THR A C 1
ATOM 654 O O . THR A 1 82 ? 4.039 -18.249 -9.031 1.00 91.56 82 THR A O 1
ATOM 657 N N . TYR A 1 83 ? 4.080 -18.640 -11.232 1.00 93.06 83 TYR A N 1
ATOM 658 C CA . TYR A 1 83 ? 3.238 -17.479 -11.491 1.00 93.06 83 TYR A CA 1
ATOM 659 C C . TYR A 1 83 ? 1.808 -17.671 -10.972 1.00 93.06 83 TYR A C 1
ATOM 661 O O . TYR A 1 83 ? 1.189 -16.711 -10.526 1.00 93.06 83 TYR A O 1
ATOM 669 N N . ASP A 1 84 ? 1.316 -18.908 -10.975 1.00 95.00 84 ASP A N 1
ATOM 670 C CA . ASP A 1 84 ? -0.037 -19.227 -10.527 1.00 95.00 84 ASP A CA 1
ATOM 671 C C . ASP A 1 84 ? -0.176 -19.024 -9.009 1.00 95.00 84 ASP A C 1
ATOM 673 O O . ASP A 1 84 ? -1.157 -18.433 -8.565 1.00 95.00 84 ASP A O 1
ATOM 677 N N . GLU A 1 85 ? 0.850 -19.375 -8.222 1.00 94.94 85 GLU A N 1
ATOM 678 C CA . GLU A 1 85 ? 0.903 -19.063 -6.783 1.00 94.94 85 GLU A CA 1
ATOM 679 C C . GLU A 1 85 ? 0.886 -17.551 -6.515 1.00 94.94 85 GLU A C 1
ATOM 681 O O . GLU A 1 85 ? 0.228 -17.085 -5.584 1.00 94.94 85 GLU A O 1
ATOM 686 N N . VAL A 1 86 ? 1.572 -16.753 -7.342 1.00 95.50 86 VAL A N 1
ATOM 687 C CA . VAL A 1 86 ? 1.517 -15.285 -7.236 1.00 95.50 86 VAL A CA 1
ATOM 688 C C . VAL A 1 86 ? 0.099 -14.771 -7.470 1.00 95.50 86 VAL A C 1
ATOM 690 O O . VAL A 1 86 ? -0.370 -13.928 -6.706 1.00 95.50 86 VAL A O 1
ATOM 693 N N . LEU A 1 87 ? -0.590 -15.275 -8.496 1.00 97.19 87 LEU A N 1
ATOM 694 C CA . LEU A 1 87 ? -1.967 -14.879 -8.800 1.00 97.19 87 LEU A CA 1
ATOM 695 C C . LEU A 1 87 ? -2.958 -15.349 -7.726 1.00 97.19 87 LEU A C 1
ATOM 697 O O . LEU A 1 87 ? -3.928 -14.650 -7.436 1.00 97.19 87 LEU A O 1
ATOM 701 N N . GLU A 1 88 ? -2.713 -16.494 -7.089 1.00 98.00 88 GLU A N 1
ATOM 702 C CA . GLU A 1 88 ? -3.522 -16.951 -5.959 1.00 98.00 88 GLU A CA 1
ATOM 703 C C . GLU A 1 88 ? -3.394 -16.007 -4.755 1.00 98.00 88 GLU A C 1
ATOM 705 O O . GLU A 1 88 ? -4.403 -15.633 -4.146 1.00 98.00 88 GLU A O 1
ATOM 710 N N . ILE A 1 89 ? -2.168 -15.580 -4.431 1.00 98.00 89 ILE A N 1
ATOM 711 C CA . ILE A 1 89 ? -1.921 -14.613 -3.355 1.00 98.00 89 ILE A CA 1
ATOM 712 C C . ILE A 1 89 ? -2.552 -13.254 -3.688 1.00 98.00 89 ILE A C 1
ATOM 714 O O . ILE A 1 89 ? -3.141 -12.640 -2.796 1.00 98.00 89 ILE A O 1
ATOM 718 N N . ASP A 1 90 ? -2.475 -12.804 -4.944 1.00 98.25 90 ASP A N 1
ATOM 719 C CA . ASP A 1 90 ? -3.107 -11.563 -5.420 1.00 98.25 90 ASP A CA 1
ATOM 720 C C . ASP A 1 90 ? -4.631 -11.612 -5.230 1.00 98.25 90 ASP A C 1
ATOM 722 O O . ASP A 1 90 ? -5.202 -10.774 -4.533 1.00 98.25 90 ASP A O 1
ATOM 726 N N . ARG A 1 91 ? -5.284 -12.681 -5.701 1.00 98.50 91 ARG A N 1
ATOM 727 C CA . ARG A 1 91 ? -6.726 -12.899 -5.502 1.00 98.50 91 ARG A CA 1
ATOM 728 C C . ARG A 1 91 ? -7.099 -12.913 -4.020 1.00 98.50 91 ARG A C 1
ATOM 730 O O . ARG A 1 91 ? -8.110 -12.341 -3.617 1.00 98.50 91 ARG A O 1
ATOM 737 N N . ARG A 1 92 ? -6.277 -13.546 -3.176 1.00 98.50 92 ARG A N 1
ATOM 738 C CA . ARG A 1 92 ? -6.508 -13.557 -1.728 1.00 98.50 92 ARG A CA 1
ATOM 739 C C . ARG A 1 92 ? -6.368 -12.165 -1.112 1.00 98.50 92 ARG A C 1
ATOM 741 O O . ARG A 1 92 ? -7.108 -11.844 -0.183 1.00 98.50 92 ARG A O 1
ATOM 748 N N . LEU A 1 93 ? -5.429 -11.354 -1.596 1.00 98.62 93 LEU A N 1
ATOM 749 C CA . LEU A 1 93 ? -5.261 -9.967 -1.170 1.00 98.62 93 LEU A CA 1
ATOM 750 C C . LEU A 1 93 ? -6.499 -9.129 -1.527 1.00 98.62 93 LEU A C 1
ATOM 752 O O . LEU A 1 93 ? -6.996 -8.392 -0.674 1.00 98.62 93 LEU A O 1
ATOM 756 N N . GLU A 1 94 ? -7.028 -9.285 -2.741 1.00 98.19 94 GLU A N 1
ATOM 757 C CA . GLU A 1 94 ? -8.266 -8.629 -3.180 1.00 98.19 94 GLU A CA 1
ATOM 758 C C . GLU A 1 94 ? -9.470 -9.040 -2.326 1.00 98.19 94 GLU A C 1
ATOM 760 O O . GLU A 1 94 ? -10.221 -8.180 -1.866 1.00 98.19 94 GLU A O 1
ATOM 765 N N . GLU A 1 95 ? -9.627 -10.336 -2.034 1.00 98.19 95 GLU A N 1
ATOM 766 C CA . GLU A 1 95 ? -10.694 -10.839 -1.160 1.00 98.19 95 GLU A CA 1
ATOM 767 C C . GLU A 1 95 ? -10.658 -10.180 0.223 1.00 98.19 95 GLU A C 1
ATOM 769 O O . GLU A 1 95 ? -11.674 -9.676 0.705 1.00 98.19 95 GLU A O 1
ATOM 774 N N . VAL A 1 96 ? -9.492 -10.174 0.883 1.00 97.38 96 VAL A N 1
ATOM 775 C CA . VAL A 1 96 ? -9.391 -9.620 2.241 1.00 97.38 96 VAL A CA 1
ATOM 776 C C . VAL A 1 96 ? -9.554 -8.105 2.258 1.00 97.38 96 VAL A C 1
ATOM 778 O O . VAL A 1 96 ? -10.106 -7.573 3.222 1.00 97.38 96 VAL A O 1
ATOM 781 N N . TYR A 1 97 ? -9.114 -7.413 1.205 1.00 97.62 97 TYR A N 1
ATOM 782 C CA . TYR A 1 97 ? -9.335 -5.980 1.053 1.00 97.62 97 TYR A CA 1
ATOM 783 C C . TYR A 1 97 ? -10.815 -5.666 0.764 1.00 97.62 97 TYR A C 1
ATOM 785 O O . TYR A 1 97 ? -11.367 -4.714 1.313 1.00 97.62 97 TYR A O 1
ATOM 793 N N . GLY A 1 98 ? -11.515 -6.521 0.013 1.00 96.19 98 GLY A N 1
ATOM 794 C CA . GLY A 1 98 ? -12.960 -6.418 -0.220 1.00 96.19 98 GLY A CA 1
ATOM 795 C C . GLY A 1 98 ? -13.797 -6.476 1.065 1.00 96.19 98 GLY A C 1
ATOM 796 O O . GLY A 1 98 ? -14.847 -5.832 1.149 1.00 96.19 98 GLY A O 1
ATOM 797 N N . LEU A 1 99 ? -13.299 -7.166 2.097 1.00 93.88 99 LEU A N 1
ATOM 798 C CA . LEU A 1 99 ? -13.912 -7.238 3.429 1.00 93.88 99 LEU A CA 1
ATOM 799 C C . LEU A 1 99 ? -13.673 -5.991 4.299 1.00 93.88 99 LEU A C 1
ATOM 801 O O . LEU A 1 99 ? -14.190 -5.931 5.414 1.00 93.88 99 LEU A O 1
ATOM 805 N N . VAL A 1 100 ? -12.894 -5.004 3.842 1.00 94.88 100 VAL A N 1
ATOM 806 C CA . VAL A 1 100 ? -12.694 -3.754 4.589 1.00 94.88 100 VAL A CA 1
ATOM 807 C C . VAL A 1 100 ? -14.037 -3.012 4.714 1.00 94.88 100 VAL A C 1
ATOM 809 O O . VAL A 1 100 ? -14.660 -2.720 3.681 1.00 94.88 100 VAL A O 1
ATOM 812 N N . PRO A 1 101 ? -14.479 -2.670 5.946 1.00 93.06 101 PRO A N 1
ATOM 813 C CA . PRO A 1 101 ? -15.731 -1.951 6.174 1.00 93.06 101 PRO A CA 1
ATOM 814 C C . PRO A 1 101 ? -15.808 -0.640 5.389 1.00 93.06 101 PRO A C 1
ATOM 816 O O . PRO A 1 101 ? -14.808 0.062 5.229 1.00 93.06 101 PRO A O 1
ATOM 819 N N . PHE A 1 102 ? -17.008 -0.268 4.937 1.00 90.81 102 PHE A N 1
ATOM 820 C CA . PHE A 1 102 ? -17.209 0.875 4.036 1.00 90.81 102 PHE A CA 1
ATOM 821 C C . PHE A 1 102 ? -16.689 2.210 4.603 1.00 90.81 102 PHE A C 1
ATOM 823 O O . PHE A 1 102 ? -16.289 3.094 3.844 1.00 90.81 102 PHE A O 1
ATOM 830 N N . ASN A 1 103 ? -16.682 2.374 5.929 1.00 90.06 103 ASN A N 1
ATOM 831 C CA . ASN A 1 103 ? -16.154 3.560 6.607 1.00 90.06 103 ASN A CA 1
ATOM 832 C C . ASN A 1 103 ? -14.629 3.650 6.561 1.00 90.06 103 ASN A C 1
ATOM 834 O O . ASN A 1 103 ? -14.096 4.739 6.743 1.00 90.06 103 ASN A O 1
ATOM 838 N N . PHE A 1 104 ? -13.936 2.530 6.356 1.00 93.25 104 PHE A N 1
ATOM 839 C CA . PHE A 1 104 ? -12.478 2.451 6.299 1.00 93.25 104 PHE A CA 1
ATOM 840 C C . PHE A 1 104 ? -11.928 2.361 4.875 1.00 93.25 104 PHE A C 1
ATOM 842 O O . PHE A 1 104 ? -10.713 2.395 4.695 1.00 93.25 104 PHE A O 1
ATOM 849 N N . ARG A 1 105 ? -12.797 2.285 3.863 1.00 93.38 105 ARG A N 1
ATOM 850 C CA . ARG A 1 105 ? -12.384 2.391 2.461 1.00 93.38 105 ARG A CA 1
ATOM 851 C C . ARG A 1 105 ? -11.942 3.814 2.147 1.00 93.38 105 ARG A C 1
ATOM 853 O O . ARG A 1 105 ? -12.504 4.772 2.685 1.00 93.38 105 ARG A O 1
ATOM 860 N N . ILE A 1 106 ? -10.944 3.937 1.276 1.00 93.50 106 ILE A N 1
ATOM 861 C CA . ILE A 1 106 ? -10.444 5.236 0.839 1.00 93.50 106 ILE A CA 1
ATOM 862 C C . ILE A 1 106 ? -11.558 6.041 0.164 1.00 93.50 106 ILE A C 1
ATOM 864 O O . ILE A 1 106 ? -12.416 5.493 -0.531 1.00 93.50 106 ILE A O 1
ATOM 868 N N . ARG A 1 107 ? -11.561 7.352 0.406 1.00 90.06 107 ARG A N 1
ATOM 869 C CA . ARG A 1 107 ? -12.492 8.302 -0.201 1.00 90.06 107 ARG A CA 1
ATOM 870 C C . ARG A 1 107 ? -11.737 9.562 -0.603 1.00 90.06 107 ARG A C 1
ATOM 872 O O . ARG A 1 107 ? -10.723 9.866 0.030 1.00 90.06 107 ARG A O 1
ATOM 879 N N . PRO A 1 108 ? -12.231 10.292 -1.611 1.00 85.44 108 PRO A N 1
ATOM 880 C CA . PRO A 1 108 ? -11.745 11.627 -1.909 1.00 85.44 108 PRO A CA 1
ATOM 881 C C . PRO A 1 108 ? -11.763 12.526 -0.662 1.00 85.44 108 PRO A C 1
ATOM 883 O O . PRO A 1 108 ? -12.652 12.435 0.195 1.00 85.44 108 PRO A O 1
ATOM 886 N N . VAL A 1 109 ? -10.731 13.354 -0.525 1.00 80.19 109 VAL A N 1
ATOM 887 C CA . VAL A 1 109 ? -10.515 14.184 0.668 1.00 80.19 109 VAL A CA 1
ATOM 888 C C . VAL A 1 109 ? -11.580 15.273 0.801 1.00 80.19 109 VAL A C 1
ATOM 890 O O . VAL A 1 109 ? -12.063 15.534 1.901 1.00 80.19 109 VAL A O 1
ATOM 893 N N . ASP A 1 110 ? -12.017 15.832 -0.325 1.00 79.56 110 ASP A N 1
ATOM 894 C CA . ASP A 1 110 ? -13.132 16.777 -0.442 1.00 79.56 110 ASP A CA 1
ATOM 895 C C . ASP A 1 110 ? -14.454 16.216 0.109 1.00 79.56 110 ASP A C 1
ATOM 897 O O . ASP A 1 110 ? -15.308 16.973 0.560 1.00 79.56 110 ASP A O 1
ATOM 901 N N . GLN A 1 111 ? -14.607 14.891 0.152 1.00 85.81 111 GLN A N 1
ATOM 902 C CA . GLN A 1 111 ? -15.767 14.207 0.733 1.00 85.81 111 GLN A CA 1
ATOM 903 C C . GLN A 1 111 ? -15.585 13.839 2.214 1.00 85.81 111 GLN A C 1
ATOM 905 O O . GLN A 1 111 ? -16.481 13.245 2.811 1.00 85.81 111 GLN A O 1
ATOM 910 N N . SER A 1 112 ? -14.435 14.163 2.812 1.00 85.62 112 SER A N 1
ATOM 911 C CA . SER A 1 112 ? -14.057 13.758 4.175 1.00 85.62 112 SER A CA 1
ATOM 912 C C . SER A 1 112 ? -13.928 14.940 5.149 1.00 85.62 112 SER A C 1
ATOM 914 O O . SER A 1 112 ? -13.437 14.762 6.257 1.00 85.62 112 SER A O 1
ATOM 916 N N . PHE A 1 113 ? -14.376 16.148 4.786 1.00 80.94 113 PHE A N 1
ATOM 917 C CA . PHE A 1 113 ? -14.186 17.365 5.599 1.00 80.94 113 PHE A CA 1
ATOM 918 C C . PHE A 1 113 ? -14.835 17.318 6.995 1.00 80.94 113 PHE A C 1
ATOM 920 O O . PHE A 1 113 ? -14.387 18.013 7.904 1.00 80.94 113 PHE A O 1
ATOM 927 N N . ALA A 1 114 ? -15.902 16.5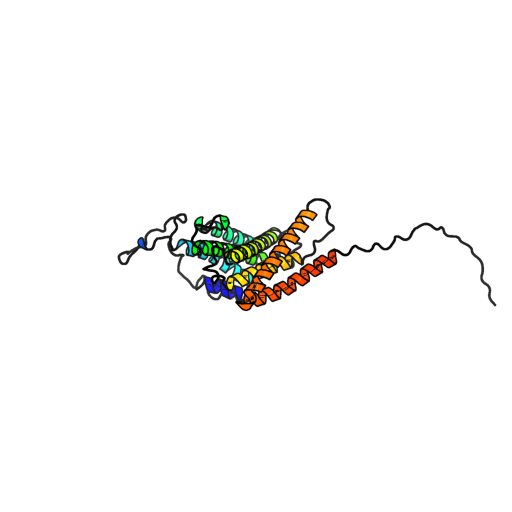30 7.161 1.00 87.50 114 ALA A N 1
ATOM 928 C CA . ALA A 1 114 ? -16.597 16.343 8.436 1.00 87.50 114 ALA A CA 1
ATOM 929 C C . ALA A 1 114 ? -16.094 15.120 9.223 1.00 87.50 114 ALA A C 1
ATOM 931 O O . ALA A 1 114 ? -16.523 14.904 10.357 1.00 87.50 114 ALA A O 1
ATOM 932 N N . ASP A 1 115 ? -15.214 14.311 8.628 1.00 90.56 115 ASP A N 1
ATOM 933 C CA . ASP A 1 115 ? -14.701 13.111 9.273 1.00 90.56 115 ASP A CA 1
ATOM 934 C C . ASP A 1 115 ? -13.583 13.459 10.272 1.00 90.56 115 ASP A C 1
ATOM 936 O O . ASP A 1 115 ? -12.755 14.337 10.009 1.00 90.56 115 ASP A O 1
ATOM 940 N N . PRO A 1 116 ? -13.498 12.744 11.408 1.00 90.88 116 PRO A N 1
ATOM 941 C CA . PRO A 1 116 ? -12.356 12.842 12.309 1.00 90.88 116 PRO A CA 1
ATOM 942 C C . PRO A 1 116 ? -11.034 12.506 11.604 1.00 90.88 116 PRO A C 1
ATOM 944 O O . PRO A 1 116 ? -10.963 11.592 10.773 1.00 90.88 116 PRO A O 1
ATOM 947 N N . SER A 1 117 ? -9.955 13.201 11.970 1.00 89.50 117 SER A N 1
ATOM 948 C CA . SER A 1 117 ? -8.636 13.000 11.359 1.00 89.50 117 SER A CA 1
ATOM 949 C C . SER A 1 117 ? -8.098 11.582 11.556 1.00 89.50 117 SER A C 1
ATOM 951 O O . SER A 1 117 ? -7.495 11.020 10.640 1.00 89.50 117 SER A O 1
ATOM 953 N N . ASP A 1 118 ? -8.374 10.949 12.699 1.00 89.81 118 ASP A N 1
ATOM 954 C CA . ASP A 1 118 ? -7.979 9.566 12.964 1.00 89.81 118 ASP A CA 1
ATOM 955 C C . ASP A 1 118 ? -8.658 8.579 12.000 1.00 89.81 118 ASP A C 1
ATOM 957 O O . ASP A 1 118 ? -8.016 7.635 11.534 1.00 89.81 118 ASP A O 1
ATOM 961 N N . LEU A 1 119 ? -9.921 8.818 11.631 1.00 91.62 119 LEU A N 1
ATOM 962 C CA . LEU A 1 119 ? -10.637 8.002 10.652 1.00 91.62 119 LEU A CA 1
ATOM 963 C C . LEU A 1 119 ? -10.019 8.145 9.259 1.00 91.62 119 LEU A C 1
ATOM 965 O O . LEU A 1 119 ? -9.794 7.140 8.579 1.00 91.62 119 LEU A O 1
ATOM 969 N N . ILE A 1 120 ? -9.696 9.373 8.853 1.00 92.38 120 ILE A N 1
ATOM 970 C CA . ILE A 1 120 ? -9.037 9.655 7.571 1.00 92.38 120 ILE A CA 1
ATOM 971 C C . ILE A 1 120 ? -7.681 8.938 7.512 1.00 92.38 120 ILE A C 1
ATOM 973 O O . ILE A 1 120 ? -7.412 8.189 6.572 1.00 92.38 120 ILE A O 1
ATOM 977 N N . LEU A 1 121 ? -6.853 9.077 8.549 1.00 90.94 121 LEU A N 1
ATOM 978 C CA . LEU A 1 121 ? -5.544 8.424 8.628 1.00 90.94 121 LEU A CA 1
ATOM 979 C C . LEU A 1 121 ? -5.648 6.892 8.613 1.00 90.94 121 LEU A C 1
ATOM 981 O O . LEU A 1 121 ? -4.822 6.220 7.987 1.00 90.94 121 LEU A O 1
ATOM 985 N N . ARG A 1 122 ? -6.675 6.317 9.250 1.00 92.94 122 ARG A N 1
ATOM 986 C CA . ARG A 1 122 ? -6.959 4.872 9.201 1.00 92.94 122 ARG A CA 1
ATOM 987 C C . ARG A 1 122 ? -7.297 4.398 7.786 1.00 92.94 122 ARG A C 1
ATOM 989 O O . ARG A 1 122 ? -6.768 3.363 7.380 1.00 92.94 122 ARG A O 1
ATOM 996 N N . ARG A 1 123 ? -8.103 5.152 7.025 1.00 94.62 123 ARG A N 1
ATOM 997 C CA . ARG A 1 123 ? -8.405 4.849 5.609 1.00 94.62 123 ARG A CA 1
ATOM 998 C C . ARG A 1 123 ? -7.131 4.818 4.771 1.00 94.62 123 ARG A C 1
ATOM 1000 O O . ARG A 1 123 ? -6.848 3.813 4.127 1.00 94.62 123 ARG A O 1
ATOM 1007 N N . TYR A 1 124 ? -6.322 5.874 4.857 1.00 93.44 124 TYR A N 1
ATOM 1008 C CA . TYR A 1 124 ? -5.043 5.947 4.146 1.00 93.44 124 TYR A CA 1
ATOM 1009 C C . TYR A 1 124 ? -4.078 4.832 4.553 1.00 93.44 124 TYR A C 1
ATOM 1011 O O . TYR A 1 124 ? -3.380 4.285 3.707 1.00 93.44 124 TYR A O 1
ATOM 1019 N N . THR A 1 125 ? -4.045 4.459 5.833 1.00 93.88 125 THR A N 1
ATOM 1020 C CA . THR A 1 125 ? -3.170 3.379 6.312 1.00 93.88 125 THR A CA 1
ATOM 1021 C C . THR A 1 125 ? -3.536 2.032 5.689 1.00 93.88 125 THR A C 1
ATOM 1023 O O . THR A 1 125 ? -2.643 1.289 5.286 1.00 93.88 125 THR A O 1
ATOM 1026 N N . LEU A 1 126 ? -4.828 1.701 5.612 1.00 96.19 126 LEU A N 1
ATOM 1027 C CA . LEU A 1 126 ? -5.289 0.453 4.996 1.00 96.19 126 LEU A CA 1
ATOM 1028 C C . LEU A 1 126 ? -5.070 0.458 3.484 1.00 96.19 126 LEU A C 1
ATOM 1030 O O . LEU A 1 126 ? -4.603 -0.541 2.940 1.00 96.19 126 LEU A O 1
ATOM 1034 N N . GLU A 1 127 ? -5.352 1.586 2.834 1.00 96.69 127 GLU A N 1
ATOM 1035 C CA . GLU A 1 127 ? -5.157 1.761 1.397 1.00 96.69 127 GLU A CA 1
ATOM 1036 C C . GLU A 1 127 ? -3.686 1.615 1.003 1.00 96.69 127 GLU A C 1
ATOM 1038 O O . GLU A 1 127 ? -3.339 0.776 0.175 1.00 96.69 127 GLU A O 1
ATOM 1043 N N . LEU A 1 128 ? -2.791 2.361 1.657 1.00 95.94 128 LEU A N 1
ATOM 1044 C CA . LEU A 1 128 ? -1.355 2.283 1.391 1.00 95.94 128 LEU A CA 1
ATOM 1045 C C . LEU A 1 128 ? -0.803 0.885 1.669 1.00 95.94 128 LEU A C 1
ATOM 1047 O O . LEU A 1 128 ? 0.039 0.407 0.914 1.00 95.94 128 LEU A O 1
ATOM 1051 N N . LEU A 1 129 ? -1.289 0.203 2.711 1.00 96.75 129 LEU A N 1
ATOM 1052 C CA . LEU A 1 129 ? -0.888 -1.172 2.996 1.00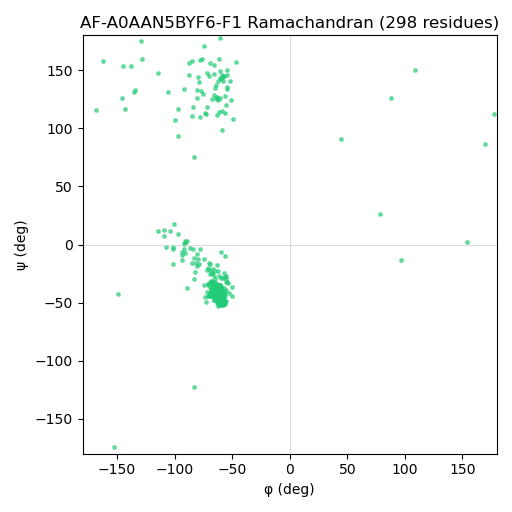 96.75 129 LEU A CA 1
ATOM 1053 C C . LEU A 1 129 ? -1.316 -2.137 1.879 1.00 96.75 129 LEU A C 1
ATOM 1055 O O . LEU A 1 129 ? -0.530 -2.999 1.483 1.00 96.75 129 LEU A O 1
ATOM 1059 N N . TYR A 1 130 ? -2.537 -1.992 1.364 1.00 98.31 130 TYR A N 1
ATOM 1060 C CA . TYR A 1 130 ? -3.036 -2.790 0.246 1.00 98.31 130 TYR A CA 1
ATOM 1061 C C . TYR A 1 130 ? -2.227 -2.541 -1.032 1.00 98.31 130 TYR A C 1
ATOM 1063 O O . TYR A 1 130 ? -1.708 -3.488 -1.628 1.00 98.31 130 TYR A O 1
ATOM 1071 N N . GLN A 1 131 ? -2.025 -1.276 -1.410 1.00 98.19 131 GLN A N 1
ATOM 1072 C CA . GLN A 1 131 ? -1.242 -0.936 -2.599 1.00 98.19 131 GLN A CA 1
ATOM 1073 C C . GLN A 1 131 ? 0.220 -1.376 -2.462 1.00 98.19 131 GLN A C 1
ATOM 1075 O O . GLN A 1 131 ? 0.793 -1.931 -3.400 1.00 98.19 131 GLN A O 1
ATOM 1080 N N . LYS A 1 132 ? 0.820 -1.232 -1.272 1.00 96.62 132 LYS A N 1
ATOM 1081 C CA . LYS A 1 132 ? 2.155 -1.766 -0.972 1.00 96.62 132 LYS A CA 1
ATOM 1082 C C . LYS A 1 132 ? 2.208 -3.268 -1.219 1.00 96.62 132 LYS A C 1
ATOM 1084 O O . LYS A 1 132 ? 3.132 -3.736 -1.880 1.00 96.62 132 LYS A O 1
ATOM 1089 N N . ALA A 1 133 ? 1.246 -4.024 -0.697 1.00 98.06 133 ALA A N 1
ATOM 1090 C CA . ALA A 1 133 ? 1.210 -5.471 -0.864 1.00 98.06 133 ALA A CA 1
ATOM 1091 C C . ALA A 1 133 ? 1.175 -5.867 -2.352 1.00 98.06 133 ALA A C 1
ATOM 1093 O O . ALA A 1 133 ? 1.992 -6.690 -2.770 1.00 98.06 133 ALA A O 1
ATOM 1094 N N . ARG A 1 134 ? 0.346 -5.197 -3.167 1.00 97.94 134 ARG A N 1
ATOM 1095 C CA . ARG A 1 134 ? 0.310 -5.372 -4.633 1.00 97.94 134 ARG A CA 1
ATOM 1096 C C . ARG A 1 134 ? 1.659 -5.060 -5.286 1.00 97.94 134 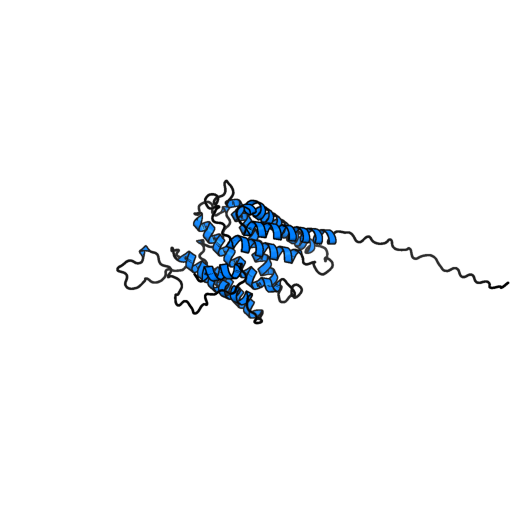ARG A C 1
ATOM 1098 O O . ARG A 1 134 ? 2.180 -5.869 -6.054 1.00 97.94 134 ARG A O 1
ATOM 1105 N N . CYS A 1 135 ? 2.269 -3.921 -4.948 1.00 95.69 135 CYS A N 1
ATOM 1106 C CA . CYS A 1 135 ? 3.589 -3.546 -5.460 1.00 95.69 135 CYS A CA 1
ATOM 1107 C C . CYS A 1 135 ? 4.638 -4.621 -5.157 1.00 95.69 135 CYS A C 1
ATOM 1109 O O . CYS A 1 135 ? 5.349 -5.075 -6.052 1.00 95.69 135 CYS A O 1
ATOM 1111 N N . VAL A 1 136 ? 4.735 -5.044 -3.896 1.00 95.69 136 VAL A N 1
ATOM 1112 C CA . VAL A 1 136 ? 5.745 -6.002 -3.431 1.00 95.69 136 VAL A CA 1
ATOM 1113 C C . VAL A 1 136 ? 5.568 -7.377 -4.067 1.00 95.69 136 VAL A C 1
ATOM 1115 O O . VAL A 1 136 ? 6.565 -7.987 -4.453 1.00 95.69 136 VAL A O 1
ATOM 1118 N N . LEU A 1 137 ? 4.330 -7.847 -4.209 1.00 96.38 137 LEU A N 1
ATOM 1119 C CA . LEU A 1 137 ? 4.029 -9.138 -4.820 1.00 96.38 137 LEU A CA 1
ATOM 1120 C C . LEU A 1 137 ? 4.465 -9.177 -6.292 1.00 96.38 137 LEU A C 1
ATOM 1122 O O . LEU A 1 137 ? 5.157 -10.104 -6.721 1.00 96.38 137 LEU A O 1
ATOM 1126 N N . HIS A 1 138 ? 4.129 -8.133 -7.052 1.00 94.81 138 HIS A N 1
ATOM 1127 C CA . HIS A 1 138 ? 4.307 -8.135 -8.503 1.00 94.81 138 HIS A CA 1
ATOM 1128 C C . HIS A 1 138 ? 5.630 -7.532 -9.002 1.00 94.81 138 HIS A C 1
ATOM 1130 O O . HIS A 1 138 ? 5.993 -7.773 -10.156 1.00 94.81 138 HIS A O 1
ATOM 1136 N N . ARG A 1 139 ? 6.406 -6.813 -8.170 1.00 91.94 139 ARG A N 1
ATOM 1137 C CA . ARG A 1 139 ? 7.623 -6.098 -8.625 1.00 91.94 139 ARG A CA 1
ATOM 1138 C C . ARG A 1 139 ? 8.667 -6.978 -9.315 1.00 91.94 139 ARG A C 1
ATOM 1140 O O . ARG A 1 139 ? 9.414 -6.485 -10.153 1.00 91.94 139 ARG A O 1
ATOM 1147 N N . ARG A 1 140 ? 8.732 -8.277 -8.989 1.00 88.69 140 ARG A N 1
ATOM 1148 C CA . ARG A 1 140 ? 9.697 -9.218 -9.596 1.00 88.69 140 ARG A CA 1
ATOM 1149 C C . ARG A 1 140 ? 9.494 -9.381 -11.107 1.00 88.69 140 ARG A C 1
ATOM 1151 O O . ARG A 1 140 ? 10.429 -9.727 -11.816 1.00 88.69 140 ARG A O 1
ATOM 1158 N N . TYR A 1 141 ? 8.290 -9.090 -11.598 1.00 88.69 141 TYR A N 1
ATOM 1159 C CA . TYR A 1 141 ? 7.924 -9.206 -13.008 1.00 88.69 141 TYR A CA 1
ATOM 1160 C C . TYR A 1 141 ? 8.165 -7.919 -13.814 1.00 88.69 141 TYR A C 1
ATOM 1162 O O . TYR A 1 141 ? 7.877 -7.893 -15.008 1.00 88.69 141 TYR A O 1
ATOM 1170 N N . LEU A 1 142 ? 8.693 -6.862 -13.183 1.00 83.75 142 LEU A N 1
ATOM 1171 C CA . LEU A 1 142 ? 9.061 -5.615 -13.863 1.00 83.75 142 LEU A CA 1
ATOM 1172 C C . LEU A 1 142 ? 10.436 -5.679 -14.547 1.00 83.75 142 LEU A C 1
ATOM 1174 O O . LEU A 1 142 ? 10.672 -4.903 -15.462 1.00 83.75 142 LEU A O 1
ATOM 1178 N N . GLY A 1 143 ? 11.325 -6.568 -14.082 1.00 75.56 143 GLY A N 1
ATOM 1179 C CA . GLY A 1 143 ? 12.738 -6.644 -14.474 1.00 75.56 143 GLY A CA 1
ATOM 1180 C C . GLY A 1 143 ? 13.008 -7.422 -15.770 1.00 75.56 143 GLY A C 1
ATOM 1181 O O . GLY A 1 143 ? 12.466 -7.114 -16.824 1.00 75.56 143 GLY A O 1
ATOM 1182 N N . GLU A 1 144 ? 13.848 -8.461 -15.697 1.00 62.97 144 GLU A N 1
ATOM 1183 C CA . GLU A 1 144 ? 14.361 -9.259 -16.838 1.00 62.97 144 GLU A CA 1
ATOM 1184 C C . GLU A 1 144 ? 13.282 -9.891 -17.741 1.00 62.97 144 GLU A C 1
ATOM 1186 O O . GLU A 1 144 ? 13.574 -10.388 -18.825 1.00 62.97 144 GLU A O 1
ATOM 1191 N N . VAL A 1 145 ? 12.020 -9.841 -17.315 1.00 67.62 145 VAL A N 1
ATOM 1192 C CA . VAL A 1 145 ? 10.863 -10.418 -18.003 1.00 67.62 145 VAL A CA 1
ATOM 1193 C C . VAL A 1 145 ? 9.930 -9.351 -18.596 1.00 67.62 145 VAL A C 1
ATOM 1195 O O . VAL A 1 145 ? 8.819 -9.671 -19.024 1.00 67.62 145 VAL A O 1
ATOM 1198 N N . HIS A 1 146 ? 10.379 -8.090 -18.656 1.00 67.50 146 HIS A N 1
ATOM 1199 C CA . HIS A 1 146 ? 9.599 -6.938 -19.123 1.00 67.50 146 HIS A CA 1
ATOM 1200 C C . HIS A 1 146 ? 9.002 -7.123 -20.529 1.00 67.50 146 HIS A C 1
ATOM 1202 O O . HIS A 1 146 ? 7.898 -6.659 -20.788 1.00 67.50 146 HIS A O 1
ATOM 1208 N N . SER A 1 147 ? 9.661 -7.850 -21.434 1.00 71.62 147 SER A N 1
ATOM 1209 C CA . SER A 1 147 ? 9.159 -8.101 -22.796 1.00 71.62 147 SER A CA 1
ATOM 1210 C C . SER A 1 147 ? 8.165 -9.266 -22.898 1.00 71.62 147 SER A C 1
ATOM 1212 O O . SER A 1 147 ? 7.501 -9.428 -23.921 1.00 71.62 147 SER A O 1
ATOM 1214 N N . ASN A 1 148 ? 8.016 -10.084 -21.853 1.00 83.31 148 ASN A N 1
ATOM 1215 C CA . ASN A 1 148 ? 7.148 -11.255 -21.895 1.00 83.31 148 ASN A CA 1
ATOM 1216 C C . ASN A 1 148 ? 5.693 -10.875 -21.589 1.00 83.31 148 ASN A C 1
ATOM 1218 O O . ASN A 1 148 ? 5.363 -10.417 -20.492 1.00 83.31 148 ASN A O 1
ATOM 1222 N N . LEU A 1 149 ? 4.801 -11.106 -22.551 1.00 85.00 149 LEU A N 1
ATOM 1223 C CA . LEU A 1 149 ? 3.375 -10.799 -22.420 1.00 85.00 149 LEU A CA 1
ATOM 1224 C C . LEU A 1 149 ? 2.667 -11.626 -21.339 1.00 85.00 149 LEU A C 1
ATOM 1226 O O . LEU A 1 149 ? 1.678 -11.151 -20.787 1.00 85.00 149 LEU A O 1
ATOM 1230 N N . ARG A 1 150 ? 3.199 -12.801 -20.960 1.00 88.44 150 ARG A N 1
ATOM 1231 C CA . ARG A 1 150 ? 2.652 -13.629 -19.868 1.00 88.44 150 ARG A CA 1
ATOM 1232 C C . ARG A 1 150 ? 2.499 -12.844 -18.565 1.00 88.44 150 ARG A C 1
ATOM 1234 O O . ARG A 1 150 ? 1.569 -13.100 -17.811 1.00 88.44 150 ARG A O 1
ATOM 1241 N N . TYR A 1 151 ? 3.395 -11.893 -18.308 1.00 90.50 151 TYR A N 1
ATOM 1242 C CA . TYR A 1 151 ? 3.436 -11.141 -17.054 1.00 90.50 151 TYR A CA 1
ATOM 1243 C C . TYR A 1 151 ? 2.890 -9.715 -17.179 1.00 90.50 151 TYR A C 1
ATOM 1245 O O . TYR A 1 151 ? 3.045 -8.920 -16.251 1.00 90.50 151 TYR A O 1
ATOM 1253 N N . ALA A 1 152 ? 2.235 -9.382 -18.297 1.00 90.06 152 ALA A N 1
ATOM 1254 C CA . ALA A 1 152 ? 1.681 -8.050 -18.534 1.00 90.06 152 ALA A CA 1
ATOM 1255 C C . ALA A 1 152 ? 0.715 -7.609 -17.421 1.00 90.06 152 ALA A C 1
ATOM 1257 O O . ALA A 1 152 ? 0.782 -6.461 -16.984 1.00 90.06 152 ALA A O 1
ATOM 1258 N N . TYR A 1 153 ? -0.107 -8.534 -16.907 1.00 93.81 153 TYR A N 1
ATOM 1259 C CA . TYR A 1 153 ? -0.990 -8.281 -15.766 1.00 93.81 153 TYR A CA 1
ATOM 1260 C C . TYR A 1 153 ? -0.206 -7.832 -14.526 1.00 93.81 153 TYR A C 1
ATOM 1262 O O . TYR A 1 153 ? -0.474 -6.763 -13.987 1.00 93.81 153 TYR A O 1
ATOM 1270 N N . SER A 1 154 ? 0.826 -8.582 -14.122 1.00 94.62 154 SER A N 1
ATOM 1271 C CA . SER A 1 154 ? 1.664 -8.218 -12.971 1.00 94.62 154 SER A CA 1
ATOM 1272 C C . SER A 1 154 ? 2.314 -6.849 -13.121 1.00 94.62 154 SER A C 1
ATOM 1274 O O . SER A 1 154 ? 2.358 -6.080 -12.161 1.00 94.62 154 SER A O 1
ATOM 1276 N N . ARG A 1 155 ? 2.825 -6.532 -14.317 1.00 91.69 155 ARG A N 1
ATOM 1277 C CA . ARG A 1 155 ? 3.421 -5.217 -14.578 1.00 91.69 155 ARG A CA 1
ATOM 1278 C C . ARG A 1 155 ? 2.384 -4.115 -14.401 1.00 91.69 155 ARG A C 1
ATOM 1280 O O . ARG A 1 155 ? 2.641 -3.153 -13.683 1.00 91.69 155 ARG A O 1
ATOM 1287 N N . TRP A 1 156 ? 1.201 -4.290 -14.991 1.00 93.19 156 TRP A N 1
ATOM 1288 C CA . TRP A 1 156 ? 0.099 -3.343 -14.858 1.00 93.19 156 TRP A CA 1
ATOM 1289 C C . TRP A 1 156 ? -0.326 -3.157 -13.398 1.00 93.19 156 TRP A C 1
ATOM 1291 O O . TRP A 1 156 ? -0.418 -2.017 -12.946 1.00 93.19 156 TRP A O 1
ATOM 1301 N N . VAL A 1 157 ? -0.504 -4.245 -12.638 1.00 96.75 157 VAL A N 1
ATOM 1302 C CA . VAL A 1 157 ? -0.855 -4.195 -11.209 1.00 96.75 157 VAL A CA 1
ATOM 1303 C C . VAL A 1 157 ? 0.196 -3.424 -10.417 1.00 96.75 157 VAL A C 1
ATOM 1305 O O . VAL A 1 157 ? -0.145 -2.503 -9.677 1.00 96.75 157 VAL A O 1
ATOM 1308 N N . CYS A 1 158 ? 1.476 -3.762 -10.592 1.00 95.94 158 CYS A N 1
ATOM 1309 C CA . CYS A 1 158 ? 2.573 -3.130 -9.863 1.00 95.94 158 CYS A CA 1
ATOM 1310 C C . CYS A 1 158 ? 2.688 -1.630 -10.189 1.00 95.94 158 CYS A C 1
ATOM 1312 O O . CYS A 1 158 ? 2.843 -0.800 -9.290 1.00 95.94 158 CYS A O 1
ATOM 1314 N N . MET A 1 159 ? 2.549 -1.268 -11.468 1.00 94.25 159 MET A N 1
ATOM 1315 C CA . MET A 1 159 ? 2.572 0.123 -11.919 1.00 94.25 159 MET A CA 1
ATOM 1316 C C . MET A 1 159 ? 1.355 0.913 -11.441 1.00 94.25 159 MET A C 1
ATOM 1318 O O . MET A 1 159 ? 1.508 2.033 -10.957 1.00 94.25 159 MET A O 1
ATOM 1322 N N . SER A 1 160 ? 0.155 0.340 -11.543 1.00 96.19 160 SER A N 1
ATOM 1323 C CA . SER A 1 160 ? -1.084 0.947 -11.049 1.00 96.19 160 SER A CA 1
ATOM 1324 C C . SER A 1 160 ? -1.005 1.208 -9.546 1.00 96.19 160 SER A C 1
ATOM 1326 O O . SER A 1 160 ? -1.252 2.330 -9.112 1.00 96.19 160 SER A O 1
ATOM 1328 N N . ALA A 1 161 ? -0.576 0.217 -8.762 1.00 98.00 161 ALA A N 1
ATOM 1329 C CA . ALA A 1 161 ? -0.412 0.367 -7.321 1.00 98.00 161 ALA A CA 1
ATOM 1330 C C . ALA A 1 161 ? 0.648 1.422 -6.959 1.00 98.00 161 ALA A C 1
ATOM 1332 O O . ALA A 1 161 ? 0.442 2.221 -6.047 1.00 98.00 161 ALA A O 1
ATOM 1333 N N . SER A 1 162 ? 1.751 1.497 -7.712 1.00 97.69 162 SER A N 1
ATOM 1334 C CA . SER A 1 162 ? 2.785 2.518 -7.497 1.00 97.69 162 SER A CA 1
ATOM 1335 C C . SER A 1 162 ? 2.270 3.935 -7.764 1.00 97.69 162 SER A C 1
ATOM 1337 O O . SER A 1 162 ? 2.580 4.851 -7.001 1.00 97.69 162 SER A O 1
ATOM 1339 N N . LYS A 1 163 ? 1.447 4.122 -8.806 1.00 97.06 163 LYS A N 1
ATOM 1340 C CA . LYS A 1 163 ? 0.790 5.409 -9.083 1.00 97.06 163 LYS A CA 1
ATOM 1341 C C . LYS A 1 163 ? -0.138 5.819 -7.939 1.00 97.06 163 LYS A C 1
ATOM 1343 O O . LYS A 1 163 ? -0.041 6.950 -7.472 1.00 97.06 163 LYS A O 1
ATOM 1348 N N . GLU A 1 164 ? -0.975 4.904 -7.450 1.00 97.50 164 GLU A N 1
ATOM 1349 C CA . GLU A 1 164 ? -1.881 5.196 -6.329 1.00 97.50 164 GLU A CA 1
ATOM 1350 C C . GLU A 1 164 ? -1.118 5.559 -5.050 1.00 97.50 164 GLU A C 1
ATOM 1352 O O . GLU A 1 164 ? -1.478 6.523 -4.377 1.00 97.50 164 GLU A O 1
ATOM 1357 N N . ILE A 1 165 ? -0.012 4.871 -4.741 1.00 97.62 165 ILE A N 1
ATOM 1358 C CA . ILE A 1 165 ? 0.833 5.210 -3.585 1.00 97.62 165 ILE A CA 1
ATOM 1359 C C . ILE A 1 165 ? 1.355 6.652 -3.671 1.00 97.62 165 ILE A C 1
ATOM 1361 O O . ILE A 1 165 ? 1.276 7.383 -2.682 1.00 97.62 165 ILE A O 1
ATOM 1365 N N . LEU A 1 166 ? 1.875 7.083 -4.827 1.00 97.19 166 LEU A N 1
ATOM 1366 C CA . LEU A 1 166 ? 2.381 8.453 -4.986 1.00 97.19 166 LEU A CA 1
ATOM 1367 C C . LEU A 1 166 ? 1.262 9.497 -5.017 1.00 97.19 166 LEU A C 1
ATOM 1369 O O . LEU A 1 166 ? 1.441 10.596 -4.492 1.00 97.19 166 LEU A O 1
ATOM 1373 N N . ARG A 1 167 ? 0.094 9.157 -5.570 1.00 95.94 167 ARG A N 1
ATOM 1374 C CA . ARG A 1 167 ? -1.089 10.020 -5.500 1.00 95.94 167 ARG A CA 1
ATOM 1375 C C . ARG A 1 167 ? -1.497 10.256 -4.046 1.00 95.94 167 ARG A C 1
ATOM 1377 O O . ARG A 1 167 ? -1.618 11.399 -3.622 1.00 95.94 167 ARG A O 1
ATOM 1384 N N . HIS A 1 168 ? -1.592 9.192 -3.251 1.00 95.06 168 HIS A N 1
ATOM 1385 C CA . HIS A 1 168 ? -1.890 9.293 -1.823 1.00 95.06 168 HIS A CA 1
ATOM 1386 C C . HIS A 1 168 ? -0.811 10.032 -1.028 1.00 95.06 168 HIS A C 1
ATOM 1388 O O . HIS A 1 168 ? -1.141 10.735 -0.074 1.00 95.06 168 HIS A O 1
ATOM 1394 N N . GLN A 1 169 ? 0.464 9.920 -1.417 1.00 94.88 169 GLN A N 1
ATOM 1395 C CA . GLN A 1 169 ? 1.533 10.740 -0.845 1.00 94.88 169 GLN A CA 1
ATOM 1396 C C . GLN A 1 169 ? 1.258 12.233 -1.064 1.00 94.88 169 GLN A C 1
ATOM 1398 O O . GLN A 1 169 ? 1.400 13.019 -0.126 1.00 94.88 169 GLN A O 1
ATOM 1403 N N . ALA A 1 170 ? 0.880 12.623 -2.284 1.00 94.38 170 ALA A N 1
ATOM 1404 C CA . ALA A 1 170 ? 0.570 14.007 -2.623 1.00 94.38 170 ALA A CA 1
ATOM 1405 C C . ALA A 1 170 ? -0.673 14.510 -1.873 1.00 94.38 170 ALA A C 1
ATOM 1407 O O . ALA A 1 170 ? -0.605 15.576 -1.259 1.00 94.38 170 ALA A O 1
ATOM 1408 N N . ASP A 1 171 ? -1.748 13.71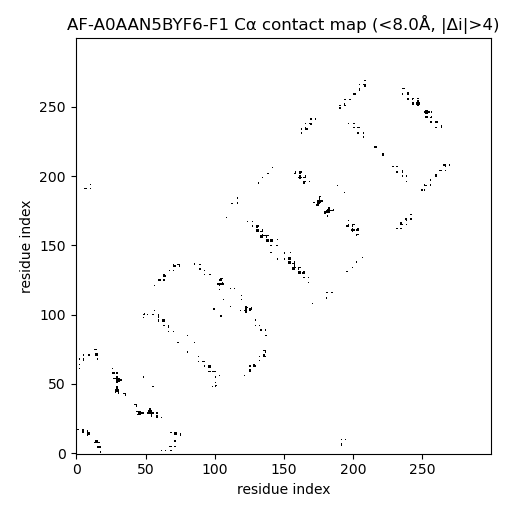6 -1.841 1.00 92.56 171 ASP A N 1
ATOM 1409 C CA . ASP A 1 171 ? -2.985 14.039 -1.119 1.00 92.56 171 ASP A CA 1
ATOM 1410 C C . ASP A 1 171 ? -2.700 14.274 0.379 1.00 92.56 171 ASP A C 1
ATOM 1412 O O . ASP A 1 171 ? -3.028 15.321 0.937 1.00 92.56 171 ASP A O 1
ATOM 1416 N N . LEU A 1 172 ? -2.000 13.340 1.036 1.00 90.88 172 LEU A N 1
ATOM 1417 C CA . LEU A 1 172 ? -1.627 13.469 2.450 1.00 90.88 172 LEU A CA 1
ATOM 1418 C C . LEU A 1 172 ? -0.682 14.646 2.703 1.00 90.88 172 LEU A C 1
ATOM 1420 O O . LEU A 1 172 ? -0.784 15.325 3.727 1.00 90.88 172 LEU A O 1
ATOM 1424 N N . HIS A 1 173 ? 0.265 14.895 1.800 1.00 91.56 173 HIS A N 1
ATOM 1425 C CA . HIS A 1 173 ? 1.164 16.031 1.938 1.00 91.56 173 HIS A CA 1
ATOM 1426 C C . HIS A 1 173 ? 0.402 17.356 1.869 1.00 91.56 173 HIS A C 1
ATOM 1428 O O . HIS A 1 173 ? 0.655 18.227 2.701 1.00 91.56 173 HIS A O 1
ATOM 1434 N N . HIS A 1 174 ? -0.539 17.488 0.930 1.00 92.06 174 HIS A N 1
ATOM 1435 C CA . HIS A 1 174 ? -1.397 18.662 0.806 1.00 92.06 174 HIS A CA 1
ATOM 1436 C C . HIS A 1 174 ? -2.205 18.894 2.087 1.00 92.06 174 HIS A C 1
ATOM 1438 O O . HIS A 1 174 ? -2.126 19.969 2.678 1.00 92.06 174 HIS A O 1
ATOM 1444 N N . GLU A 1 175 ? -2.865 17.855 2.599 1.00 90.94 175 GLU A N 1
ATOM 1445 C CA . GLU A 1 175 ? -3.700 17.967 3.801 1.00 90.94 175 GLU A CA 1
ATOM 1446 C C . GLU A 1 175 ? -2.927 18.210 5.097 1.00 90.94 175 GLU A C 1
ATOM 1448 O O . GLU A 1 175 ? -3.499 18.640 6.100 1.00 90.94 175 GLU A O 1
ATOM 1453 N N . THR A 1 176 ? -1.621 17.955 5.100 1.00 89.81 176 THR A N 1
ATOM 1454 C CA . THR A 1 176 ? -0.745 18.250 6.241 1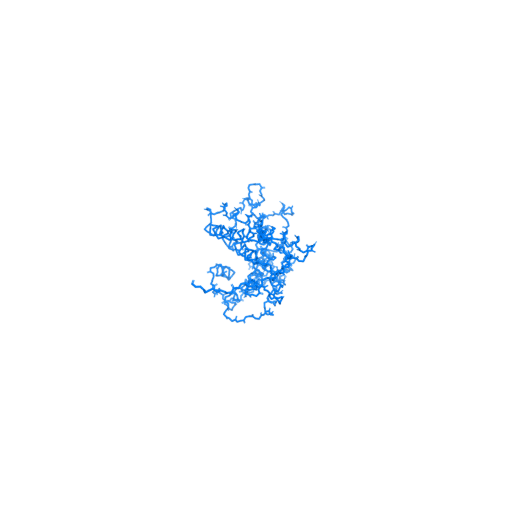.00 89.81 176 THR A CA 1
ATOM 1455 C C . THR A 1 176 ? -0.098 19.638 6.165 1.00 89.81 176 THR A C 1
ATOM 1457 O O . THR A 1 176 ? 0.569 20.045 7.125 1.00 89.81 176 THR A O 1
ATOM 1460 N N . GLN A 1 177 ? -0.305 20.391 5.074 1.00 91.06 177 GLN A N 1
ATOM 1461 C CA . GLN A 1 177 ? 0.120 21.790 4.956 1.00 91.06 177 GLN A CA 1
ATOM 1462 C C . GLN A 1 177 ? -0.801 22.741 5.741 1.00 91.06 177 GLN A C 1
ATOM 1464 O O . GLN A 1 177 ? -1.925 22.371 6.088 1.00 91.06 177 GLN A O 1
ATOM 1469 N N . PRO A 1 178 ? -0.342 23.967 6.078 1.00 91.50 178 PRO A N 1
ATOM 1470 C CA . PRO A 1 178 ? -1.189 24.961 6.733 1.00 91.50 178 PRO A CA 1
ATOM 1471 C C . PRO A 1 178 ? -2.517 25.162 5.992 1.00 91.50 178 PRO A C 1
ATOM 1473 O O . PRO A 1 178 ? -2.520 25.490 4.811 1.00 91.50 178 PRO A O 1
ATOM 1476 N N . GLY A 1 179 ? -3.633 24.981 6.703 1.00 88.19 179 GLY A N 1
ATOM 1477 C CA . GLY A 1 179 ? -4.987 25.080 6.144 1.00 88.19 179 GLY A CA 1
ATOM 1478 C C . GLY A 1 179 ? -5.621 23.744 5.741 1.00 88.19 179 GLY A C 1
ATOM 1479 O O . GLY A 1 179 ? -6.834 23.710 5.566 1.00 88.19 179 GLY A O 1
ATOM 1480 N N . GLY A 1 180 ? -4.846 22.658 5.658 1.00 89.44 180 GLY A N 1
ATOM 1481 C CA . GLY A 1 180 ? -5.362 21.311 5.402 1.00 89.44 180 GLY A CA 1
ATOM 1482 C C . GLY A 1 180 ? -5.992 20.656 6.636 1.00 89.44 180 GLY A C 1
ATOM 1483 O O . GLY A 1 180 ? -5.693 21.017 7.783 1.00 89.44 180 GLY A O 1
ATOM 1484 N N . ILE A 1 181 ? -6.856 19.662 6.412 1.00 89.44 181 ILE A N 1
ATOM 1485 C CA . ILE A 1 181 ? -7.642 19.023 7.484 1.00 89.44 181 ILE A CA 1
ATOM 1486 C C . ILE A 1 181 ? -6.772 18.184 8.430 1.00 89.44 181 ILE A C 1
ATOM 1488 O O . ILE A 1 181 ? -7.101 18.019 9.604 1.00 89.44 181 ILE A O 1
ATOM 1492 N N . LEU A 1 182 ? -5.626 17.697 7.945 1.00 88.81 182 LEU A N 1
ATOM 1493 C CA . LEU A 1 182 ? -4.664 16.895 8.706 1.00 88.81 182 LEU A CA 1
ATOM 1494 C C . LEU A 1 182 ? -3.510 17.736 9.270 1.00 88.81 182 LEU A C 1
ATOM 1496 O O . LEU A 1 182 ? -2.549 17.185 9.808 1.00 88.81 182 LEU A O 1
ATOM 1500 N N . TYR A 1 183 ? -3.579 19.070 9.196 1.00 87.88 183 TYR A N 1
ATOM 1501 C CA . TYR A 1 183 ? -2.497 19.948 9.650 1.00 87.88 183 TYR A CA 1
ATOM 1502 C C . TYR A 1 183 ? -2.120 19.731 11.123 1.00 87.88 183 TYR A C 1
ATOM 1504 O O . TYR A 1 183 ? -0.940 19.781 11.481 1.00 87.88 183 TYR A O 1
ATOM 1512 N N . ARG A 1 184 ? -3.106 19.470 11.991 1.00 85.12 184 ARG A N 1
ATOM 1513 C CA . ARG A 1 184 ? -2.869 19.205 13.423 1.00 85.12 184 ARG A CA 1
ATOM 1514 C C . ARG A 1 184 ? -2.149 17.875 13.651 1.00 85.12 184 ARG A C 1
ATOM 1516 O O . ARG A 1 184 ? -1.301 17.792 14.534 1.00 85.12 184 ARG A O 1
ATOM 1523 N N . ASP A 1 185 ? -2.399 16.902 12.782 1.00 82.12 185 ASP A N 1
ATOM 1524 C CA . ASP A 1 185 ? -1.836 15.552 12.829 1.00 82.12 185 ASP A CA 1
ATOM 1525 C C . ASP A 1 185 ? -0.659 15.368 11.858 1.00 82.12 185 ASP A C 1
ATOM 1527 O O . ASP A 1 185 ? -0.229 14.254 11.575 1.00 82.12 185 ASP A O 1
ATOM 1531 N N . ARG A 1 186 ? -0.050 16.460 11.380 1.00 75.44 186 ARG A N 1
ATOM 1532 C CA . ARG A 1 186 ? 1.093 16.454 10.443 1.00 75.44 186 ARG A CA 1
ATOM 1533 C C . ARG A 1 186 ? 2.354 15.735 10.942 1.00 75.44 186 ARG A C 1
ATOM 1535 O O . ARG A 1 186 ? 3.348 15.670 10.224 1.00 75.44 186 ARG A O 1
ATOM 1542 N N . GLN A 1 187 ? 2.379 15.300 12.200 1.00 67.38 187 GLN A N 1
ATOM 1543 C CA . GLN A 1 187 ? 3.453 14.486 12.783 1.00 67.38 187 GLN A CA 1
ATOM 1544 C C . GLN A 1 187 ? 3.192 12.978 12.648 1.00 67.38 187 GLN A C 1
ATOM 1546 O O . GLN A 1 187 ? 4.077 12.182 12.935 1.00 67.38 187 GLN A O 1
ATOM 1551 N N . PHE A 1 188 ? 2.006 12.590 12.176 1.00 64.06 188 PHE A N 1
ATOM 1552 C CA . PHE A 1 188 ? 1.619 11.209 11.927 1.00 64.06 188 PHE A CA 1
ATOM 1553 C C . PHE A 1 188 ? 2.316 10.502 10.739 1.00 64.06 188 PHE A C 1
ATOM 1555 O O . PHE A 1 188 ? 2.251 9.271 10.714 1.00 64.06 188 PHE A O 1
ATOM 1562 N N . PRO A 1 189 ? 2.995 11.166 9.767 1.00 60.28 189 PRO A N 1
ATOM 1563 C CA . PRO A 1 189 ? 3.736 10.440 8.738 1.00 60.28 189 PRO A CA 1
ATOM 1564 C C . PRO A 1 189 ? 4.805 9.547 9.370 1.00 60.28 189 PRO A C 1
ATOM 1566 O O . PRO A 1 189 ? 5.754 10.024 9.995 1.00 60.28 189 PRO A O 1
ATOM 1569 N N . ASN A 1 190 ? 4.645 8.237 9.210 1.00 65.94 190 ASN A N 1
ATOM 1570 C CA . ASN A 1 190 ? 5.543 7.260 9.809 1.00 65.94 190 ASN A CA 1
ATOM 1571 C C . ASN A 1 190 ? 6.730 6.998 8.867 1.00 65.94 190 ASN A C 1
ATOM 1573 O O . ASN A 1 190 ? 6.555 6.969 7.649 1.00 65.94 190 ASN A O 1
ATOM 1577 N N . SER A 1 191 ? 7.929 6.744 9.403 1.00 67.81 191 SER A N 1
ATOM 1578 C CA . SER A 1 191 ? 9.114 6.345 8.607 1.00 67.81 191 SER A CA 1
ATOM 1579 C C . SER A 1 191 ? 8.793 5.185 7.647 1.00 67.81 191 SER A C 1
ATOM 1581 O O . SER A 1 191 ? 9.211 5.199 6.490 1.00 67.81 191 SER A O 1
ATOM 1583 N N . LEU A 1 192 ? 7.939 4.256 8.093 1.00 70.81 192 LEU A N 1
ATOM 1584 C CA . LEU A 1 192 ? 7.403 3.156 7.290 1.00 70.81 192 LEU A CA 1
ATOM 1585 C C . LEU A 1 192 ? 6.761 3.612 5.968 1.00 70.81 192 LEU A C 1
ATOM 1587 O O . LEU A 1 192 ? 7.005 3.000 4.933 1.00 70.81 192 LEU A O 1
ATOM 1591 N N . GLN A 1 193 ? 5.989 4.702 5.977 1.00 83.44 193 GLN A N 1
ATOM 1592 C CA . GLN A 1 193 ? 5.318 5.209 4.775 1.00 83.44 193 GLN A CA 1
ATOM 1593 C C . GLN A 1 193 ? 6.313 5.831 3.788 1.00 83.44 193 GLN A C 1
ATOM 1595 O O . GLN A 1 193 ? 6.152 5.677 2.582 1.00 83.44 193 GLN A O 1
ATOM 1600 N N . ASN A 1 194 ? 7.386 6.469 4.274 1.00 86.38 194 ASN A N 1
ATOM 1601 C CA . ASN A 1 194 ? 8.425 7.023 3.398 1.00 86.38 194 ASN A CA 1
ATOM 1602 C C . ASN A 1 194 ? 9.136 5.936 2.585 1.00 86.38 194 ASN A C 1
ATOM 1604 O O . ASN A 1 194 ? 9.461 6.162 1.419 1.00 86.38 194 ASN A O 1
ATOM 1608 N N . ALA A 1 195 ? 9.360 4.761 3.181 1.00 88.12 195 ALA A N 1
ATOM 1609 C CA . ALA A 1 195 ? 9.919 3.618 2.466 1.00 88.12 195 ALA A CA 1
ATOM 1610 C C . ALA A 1 195 ? 8.972 3.122 1.359 1.00 88.12 195 ALA A C 1
ATOM 1612 O O . ALA A 1 195 ? 9.429 2.800 0.263 1.00 88.12 195 ALA A O 1
ATOM 1613 N N . ASP A 1 196 ? 7.663 3.124 1.618 1.00 91.94 196 ASP A N 1
ATOM 1614 C CA . ASP A 1 196 ? 6.644 2.711 0.647 1.00 91.94 196 ASP A CA 1
ATOM 1615 C C . ASP A 1 196 ? 6.541 3.702 -0.525 1.00 91.94 196 ASP A C 1
ATOM 1617 O O . ASP A 1 196 ? 6.527 3.287 -1.687 1.00 91.94 196 ASP A O 1
ATOM 1621 N N . TYR A 1 197 ? 6.571 5.009 -0.241 1.00 94.56 197 TYR A N 1
ATOM 1622 C CA . TYR A 1 197 ? 6.625 6.061 -1.262 1.00 94.56 197 TYR A CA 1
ATOM 1623 C C . TYR A 1 197 ? 7.892 5.957 -2.118 1.00 94.56 197 TYR A C 1
ATOM 1625 O O . TYR A 1 197 ? 7.826 6.045 -3.344 1.00 94.56 197 TYR A O 1
ATOM 1633 N N . LEU A 1 198 ? 9.052 5.717 -1.494 1.00 93.25 198 LEU A N 1
ATOM 1634 C CA . LEU A 1 198 ? 10.301 5.527 -2.228 1.00 93.25 198 LEU A CA 1
ATOM 1635 C C . LEU A 1 198 ? 10.245 4.277 -3.115 1.00 93.25 198 LEU A C 1
ATOM 1637 O O . LEU A 1 198 ? 10.654 4.345 -4.271 1.00 93.25 198 LEU A O 1
ATOM 1641 N N . LEU A 1 199 ? 9.721 3.153 -2.615 1.00 93.75 199 LEU A N 1
ATOM 1642 C CA . LEU A 1 199 ? 9.549 1.933 -3.406 1.00 93.75 199 LEU A CA 1
ATOM 1643 C C . LEU A 1 199 ? 8.698 2.197 -4.658 1.00 93.75 199 LEU A C 1
ATOM 1645 O O . LEU A 1 199 ? 9.117 1.845 -5.761 1.00 93.75 199 LEU A O 1
ATOM 1649 N N . ALA A 1 200 ? 7.544 2.849 -4.499 1.00 96.69 200 ALA A N 1
ATOM 1650 C CA . ALA A 1 200 ? 6.658 3.200 -5.608 1.00 96.69 200 ALA A CA 1
ATOM 1651 C C . ALA A 1 200 ? 7.343 4.123 -6.630 1.00 96.69 200 ALA A C 1
ATOM 1653 O O . ALA A 1 200 ? 7.288 3.880 -7.837 1.00 96.69 200 ALA A O 1
ATOM 1654 N N . ALA A 1 201 ? 8.058 5.146 -6.157 1.00 96.00 201 ALA A N 1
ATOM 1655 C CA . ALA A 1 201 ? 8.795 6.050 -7.029 1.00 96.00 201 ALA A CA 1
ATOM 1656 C C . ALA A 1 201 ? 9.939 5.338 -7.775 1.00 96.00 201 ALA A C 1
ATOM 1658 O O . ALA A 1 201 ? 10.169 5.608 -8.953 1.00 96.00 201 ALA A O 1
ATOM 1659 N N . MET A 1 202 ? 10.622 4.379 -7.145 1.00 93.94 202 MET A N 1
ATOM 1660 C CA . MET A 1 202 ? 11.660 3.577 -7.800 1.00 93.94 202 MET A CA 1
ATOM 1661 C C . MET A 1 202 ? 11.087 2.635 -8.864 1.00 93.94 202 MET A C 1
ATOM 1663 O O . MET A 1 202 ? 11.701 2.490 -9.920 1.00 93.94 202 MET A O 1
ATOM 1667 N N . ILE A 1 203 ? 9.913 2.043 -8.624 1.00 93.50 203 ILE A N 1
ATOM 1668 C CA . ILE A 1 203 ? 9.186 1.241 -9.622 1.00 93.50 203 ILE A CA 1
ATOM 1669 C C . ILE A 1 203 ? 8.853 2.094 -10.850 1.00 93.50 203 ILE A C 1
ATOM 1671 O O . ILE A 1 203 ? 9.152 1.698 -11.974 1.00 93.50 203 ILE A O 1
ATOM 1675 N N . ILE A 1 204 ? 8.322 3.301 -10.643 1.00 93.62 204 ILE A N 1
ATOM 1676 C CA . ILE A 1 204 ? 8.022 4.221 -11.747 1.00 93.62 204 ILE A CA 1
ATOM 1677 C C . ILE A 1 204 ? 9.302 4.656 -12.475 1.00 93.62 204 ILE A C 1
ATOM 1679 O O . ILE A 1 204 ? 9.322 4.697 -13.702 1.00 93.62 204 ILE A O 1
ATOM 1683 N N . CYS A 1 205 ? 10.389 4.947 -11.752 1.00 91.44 205 CYS A N 1
ATOM 1684 C CA . CYS A 1 205 ? 11.678 5.261 -12.374 1.00 91.44 205 CYS A CA 1
ATOM 1685 C C . CYS A 1 205 ? 12.195 4.113 -13.251 1.00 91.44 205 CYS A C 1
ATOM 1687 O O . CYS A 1 205 ? 12.755 4.373 -14.315 1.00 91.44 205 CYS A O 1
ATOM 1689 N N . LEU A 1 206 ? 12.034 2.866 -12.797 1.00 88.88 206 LEU A N 1
ATOM 1690 C CA . LEU A 1 206 ? 12.420 1.677 -13.548 1.00 88.88 206 LEU A CA 1
ATOM 1691 C C . LEU A 1 206 ? 11.587 1.556 -14.830 1.00 88.88 206 LEU A C 1
ATOM 1693 O O . LEU A 1 206 ? 12.164 1.411 -15.902 1.00 88.88 206 LEU A O 1
ATOM 1697 N N . GLU A 1 207 ? 10.266 1.715 -14.742 1.00 87.19 207 GLU A N 1
ATOM 1698 C CA . GLU A 1 207 ? 9.384 1.695 -15.916 1.00 87.19 207 GLU A CA 1
ATOM 1699 C C . GLU A 1 207 ? 9.763 2.775 -16.935 1.00 87.19 207 GLU A C 1
ATOM 1701 O O . GLU A 1 207 ? 9.897 2.503 -18.123 1.00 87.19 207 GLU A O 1
ATOM 1706 N N . LEU A 1 208 ? 10.025 4.001 -16.472 1.00 87.56 208 LEU A N 1
ATOM 1707 C CA . LEU A 1 208 ? 10.454 5.098 -17.340 1.00 87.56 208 LEU A CA 1
ATOM 1708 C C . LEU A 1 208 ? 11.845 4.878 -17.954 1.00 87.56 208 LEU A C 1
ATOM 1710 O O . LEU A 1 208 ? 12.171 5.521 -18.954 1.00 87.56 208 LEU A O 1
ATOM 1714 N N . SER A 1 209 ? 12.674 4.017 -17.361 1.00 83.62 209 SER A N 1
ATOM 1715 C CA . SER A 1 209 ? 14.000 3.688 -17.891 1.00 83.62 209 SER A CA 1
ATOM 1716 C C . SER A 1 209 ? 13.974 2.652 -19.014 1.00 83.62 209 SER A C 1
ATOM 1718 O O . SER A 1 209 ? 14.964 2.544 -19.733 1.00 83.62 209 SER A O 1
ATOM 1720 N N . TYR A 1 210 ? 12.868 1.921 -19.183 1.00 79.50 210 TYR A N 1
ATOM 1721 C CA . TYR A 1 210 ? 12.692 1.042 -20.331 1.00 79.50 210 TYR A CA 1
ATOM 1722 C C . TYR A 1 210 ? 12.367 1.865 -21.583 1.00 79.50 210 TYR A C 1
ATOM 1724 O O . TYR A 1 210 ? 11.463 2.708 -21.583 1.00 79.50 210 TYR A O 1
ATOM 1732 N N . ASP A 1 211 ? 13.116 1.606 -22.654 1.00 63.72 211 ASP A N 1
ATOM 1733 C CA . ASP A 1 211 ? 12.811 2.120 -23.985 1.00 63.72 211 ASP A CA 1
ATOM 1734 C C . ASP A 1 211 ? 11.723 1.241 -24.624 1.00 63.72 211 ASP A C 1
ATOM 1736 O O . ASP A 1 211 ? 11.835 0.009 -24.584 1.00 63.72 211 ASP A O 1
ATOM 1740 N N . PRO A 1 212 ? 10.665 1.824 -25.217 1.00 59.50 212 PRO A N 1
ATOM 1741 C CA . PRO A 1 212 ? 9.668 1.038 -25.926 1.00 59.50 212 PRO A CA 1
ATOM 1742 C C . PRO A 1 212 ? 10.327 0.331 -27.126 1.00 59.50 212 PRO A C 1
ATOM 1744 O O . PRO A 1 212 ? 10.973 0.991 -27.945 1.00 59.50 212 PRO A O 1
ATOM 1747 N N . PRO A 1 213 ? 10.189 -1.000 -27.268 1.00 44.69 213 PRO A N 1
ATOM 1748 C CA . PRO A 1 213 ? 10.684 -1.696 -28.443 1.00 44.69 213 PRO A CA 1
ATOM 1749 C C . PRO A 1 213 ? 9.774 -1.402 -29.645 1.00 44.69 213 PRO A C 1
ATOM 1751 O O . PRO A 1 213 ? 8.637 -1.864 -29.691 1.00 44.69 213 PRO A O 1
ATOM 1754 N N . GLY A 1 214 ? 10.300 -0.686 -30.641 1.00 50.34 214 GLY A N 1
ATOM 1755 C CA . GLY A 1 214 ? 9.729 -0.625 -31.993 1.00 50.34 214 GLY A CA 1
ATOM 1756 C C . GLY A 1 214 ? 9.074 0.700 -32.382 1.00 50.34 214 GLY A C 1
ATOM 1757 O O . GLY A 1 214 ? 8.570 1.447 -31.547 1.00 50.34 214 GLY A O 1
ATOM 1758 N N . GLU A 1 215 ? 9.131 0.988 -33.687 1.00 44.88 215 GLU A N 1
ATOM 1759 C CA . GLU A 1 215 ? 8.643 2.223 -34.301 1.00 44.88 215 GLU A CA 1
ATOM 1760 C C . GLU A 1 215 ? 7.170 2.501 -33.952 1.00 44.88 215 GLU A C 1
ATOM 1762 O O . GLU A 1 215 ? 6.328 1.605 -34.047 1.00 44.88 215 GLU A O 1
ATOM 1767 N N . PRO A 1 216 ? 6.839 3.745 -33.568 1.00 48.81 216 PRO A N 1
ATOM 1768 C CA . PRO A 1 216 ? 5.488 4.115 -33.183 1.00 48.81 216 PRO A CA 1
ATOM 1769 C C . PRO A 1 216 ? 4.525 3.956 -34.365 1.00 48.81 216 PRO A C 1
ATOM 1771 O O . PRO A 1 216 ? 4.571 4.730 -35.322 1.00 48.81 216 PRO A O 1
ATOM 1774 N N . THR A 1 217 ? 3.609 2.988 -34.289 1.00 51.28 217 THR A N 1
ATOM 1775 C CA . THR A 1 217 ? 2.442 2.933 -35.175 1.00 51.28 217 THR A CA 1
ATOM 1776 C C . THR A 1 217 ? 1.592 4.182 -34.957 1.00 51.28 217 THR A C 1
ATOM 1778 O O . THR A 1 217 ? 1.060 4.447 -33.878 1.00 51.28 217 THR A O 1
ATOM 1781 N N . ILE A 1 218 ? 1.538 4.997 -36.003 1.00 57.34 218 ILE A N 1
ATOM 1782 C CA . ILE A 1 218 ? 1.043 6.368 -36.004 1.00 57.34 218 ILE A CA 1
ATOM 1783 C C . ILE A 1 218 ? -0.492 6.350 -35.880 1.00 57.34 218 ILE A C 1
ATOM 1785 O O . ILE A 1 218 ? -1.159 5.890 -36.805 1.00 57.34 218 ILE A O 1
ATOM 1789 N N . ASN A 1 219 ? -1.038 6.825 -34.743 1.00 58.28 219 ASN A N 1
ATOM 1790 C CA . ASN A 1 219 ? -2.110 7.853 -34.667 1.00 58.28 219 ASN A CA 1
ATOM 1791 C C . ASN A 1 219 ? -3.038 7.848 -33.425 1.00 58.28 219 ASN A C 1
ATOM 1793 O O . ASN A 1 219 ? -3.886 8.731 -33.325 1.00 58.28 219 ASN A O 1
ATOM 1797 N N . SER A 1 220 ? -2.868 6.980 -32.422 1.00 55.09 220 SER A N 1
ATOM 1798 C CA . SER A 1 220 ? -3.588 7.142 -31.133 1.00 55.09 220 SER A CA 1
ATOM 1799 C C . SER A 1 220 ? -2.822 6.612 -29.923 1.00 55.09 220 SER A C 1
ATOM 1801 O O . SER A 1 220 ? -2.731 7.299 -28.904 1.00 55.09 220 SER A O 1
ATOM 1803 N N . ASP A 1 221 ? -2.199 5.440 -30.053 1.00 58.75 221 ASP A N 1
ATOM 1804 C CA . ASP A 1 221 ? -1.433 4.818 -28.964 1.00 58.75 221 ASP A CA 1
ATOM 1805 C C . ASP A 1 221 ? -0.215 5.647 -28.559 1.00 58.75 221 ASP A C 1
ATOM 1807 O O . ASP A 1 221 ? 0.102 5.758 -27.379 1.00 58.75 221 ASP A O 1
ATOM 1811 N N . VAL A 1 222 ? 0.423 6.323 -29.516 1.00 61.12 222 VAL A N 1
ATOM 1812 C CA . VAL A 1 222 ? 1.590 7.179 -29.260 1.00 61.12 222 VAL A CA 1
ATOM 1813 C C . VAL A 1 222 ? 1.237 8.331 -28.319 1.00 61.12 222 VAL A C 1
ATOM 1815 O O . VAL A 1 222 ? 1.963 8.593 -27.366 1.00 61.12 222 VAL A O 1
ATOM 1818 N N . THR A 1 223 ? 0.099 8.995 -28.533 1.00 60.66 223 THR A N 1
ATOM 1819 C CA . THR A 1 223 ? -0.342 10.112 -27.687 1.00 60.66 223 THR A CA 1
ATOM 1820 C C . THR A 1 223 ? -0.706 9.641 -26.278 1.00 60.66 223 THR A C 1
ATOM 1822 O O . THR A 1 223 ? -0.371 10.315 -25.307 1.00 60.66 223 THR A O 1
ATOM 1825 N N . VAL A 1 224 ? -1.342 8.469 -26.147 1.00 65.06 224 VAL A N 1
ATOM 1826 C CA . VAL A 1 224 ? -1.677 7.867 -24.844 1.00 65.06 224 VAL A CA 1
ATOM 1827 C C . VAL A 1 224 ? -0.413 7.455 -24.083 1.00 65.06 224 VAL A C 1
ATOM 1829 O O . VAL A 1 224 ? -0.314 7.710 -22.883 1.00 65.06 224 VAL A O 1
ATOM 1832 N N . VAL A 1 225 ? 0.576 6.879 -24.770 1.00 66.62 225 VAL A N 1
ATOM 1833 C CA . VAL A 1 225 ? 1.868 6.490 -24.184 1.00 66.62 225 VAL A CA 1
ATOM 1834 C C . VAL A 1 225 ? 2.681 7.715 -23.754 1.00 66.62 225 VAL A C 1
ATOM 1836 O O . VAL A 1 225 ? 3.205 7.723 -22.641 1.00 66.62 225 VAL A O 1
ATOM 1839 N N . ILE A 1 226 ? 2.747 8.769 -24.579 1.00 66.81 226 ILE A N 1
ATOM 1840 C CA . ILE A 1 226 ? 3.429 10.029 -24.231 1.00 66.81 226 ILE A CA 1
ATOM 1841 C C . ILE A 1 226 ? 2.771 10.666 -23.006 1.00 66.81 226 ILE A C 1
ATOM 1843 O O . ILE A 1 226 ? 3.461 10.946 -22.028 1.00 66.81 226 ILE A O 1
ATOM 1847 N N . LYS A 1 227 ? 1.440 10.810 -23.015 1.00 71.44 227 LYS A N 1
ATOM 1848 C CA . LYS A 1 227 ? 0.696 11.373 -21.882 1.00 71.44 227 LYS A CA 1
ATOM 1849 C C . LYS A 1 227 ? 0.900 10.551 -20.608 1.00 71.44 227 LYS A C 1
ATOM 1851 O O . LYS A 1 227 ? 1.192 11.101 -19.554 1.00 71.44 227 LYS A O 1
ATOM 1856 N N . GLY A 1 228 ? 0.846 9.223 -20.715 1.00 82.00 228 GLY A N 1
ATOM 1857 C CA . GLY A 1 228 ? 1.117 8.333 -19.588 1.00 82.00 228 GLY A CA 1
ATOM 1858 C C . GLY A 1 228 ? 2.539 8.475 -19.035 1.00 82.00 228 GLY A C 1
ATOM 1859 O O . GLY A 1 228 ? 2.732 8.363 -17.825 1.00 82.00 228 GLY A O 1
ATOM 1860 N N . ARG A 1 229 ? 3.532 8.744 -19.893 1.00 86.00 229 ARG A N 1
ATOM 1861 C CA . ARG A 1 229 ? 4.927 8.987 -19.496 1.00 86.00 229 ARG A CA 1
ATOM 1862 C C . ARG A 1 229 ? 5.097 10.340 -18.798 1.00 86.00 229 ARG A C 1
ATOM 1864 O O . ARG A 1 229 ? 5.819 10.413 -17.805 1.00 86.00 229 ARG A O 1
ATOM 1871 N N . GLU A 1 230 ? 4.429 11.383 -19.287 1.00 87.25 230 GLU A N 1
ATOM 1872 C CA . GLU A 1 230 ? 4.407 12.712 -18.662 1.00 87.25 230 GLU A CA 1
ATOM 1873 C C . GLU A 1 230 ? 3.755 12.669 -17.277 1.00 87.25 230 GLU A C 1
ATOM 1875 O O . GLU A 1 230 ? 4.366 13.120 -16.312 1.00 87.25 230 GLU A O 1
ATOM 1880 N N . ASP A 1 231 ? 2.593 12.021 -17.145 1.00 90.19 231 ASP A N 1
ATOM 1881 C CA . ASP A 1 231 ? 1.889 11.864 -15.864 1.00 90.19 231 ASP A CA 1
ATOM 1882 C C . ASP A 1 231 ? 2.769 11.160 -14.809 1.00 90.19 231 ASP A C 1
ATOM 1884 O O . ASP A 1 231 ? 2.795 11.527 -13.626 1.00 90.19 231 ASP A O 1
ATOM 1888 N N . LEU A 1 232 ? 3.532 10.146 -15.238 1.00 91.62 232 LEU A N 1
ATOM 1889 C CA . LEU A 1 232 ? 4.503 9.452 -14.390 1.00 91.62 232 LEU A CA 1
ATOM 1890 C C . LEU A 1 232 ? 5.654 10.367 -13.962 1.00 91.62 232 LEU A C 1
ATOM 1892 O O . LEU A 1 232 ? 6.054 10.340 -12.796 1.00 91.62 232 LEU A O 1
ATOM 1896 N N . LEU A 1 233 ? 6.181 11.179 -14.881 1.00 92.38 233 LEU A N 1
ATOM 1897 C CA . LEU A 1 233 ? 7.246 12.129 -14.577 1.00 92.38 233 LEU A CA 1
ATOM 1898 C C . LEU A 1 233 ? 6.767 13.196 -13.587 1.00 92.38 233 LEU A C 1
ATOM 1900 O O . LEU A 1 233 ? 7.456 13.444 -12.600 1.00 92.38 233 LEU A O 1
ATOM 1904 N N . THR A 1 234 ? 5.577 13.762 -13.795 1.00 94.38 234 THR A N 1
ATOM 1905 C CA . THR A 1 234 ? 4.969 14.724 -12.868 1.00 94.38 234 THR A CA 1
ATOM 1906 C C . THR A 1 234 ? 4.792 14.113 -11.481 1.00 94.38 234 THR A C 1
ATOM 1908 O O . THR A 1 234 ? 5.198 14.720 -10.494 1.00 94.38 234 THR A O 1
ATOM 1911 N N . SER A 1 235 ? 4.289 12.878 -11.392 1.00 94.94 235 SER A N 1
ATOM 1912 C CA . SER A 1 235 ? 4.138 12.178 -10.107 1.00 94.94 235 SER A CA 1
ATOM 1913 C C . SER A 1 235 ? 5.476 12.018 -9.368 1.00 94.94 235 SER A C 1
ATOM 1915 O O . SER A 1 235 ? 5.552 12.213 -8.152 1.00 94.94 235 SER A O 1
ATOM 1917 N N . LEU A 1 236 ? 6.558 11.704 -10.093 1.00 95.44 236 LEU A N 1
ATOM 1918 C CA . LEU A 1 236 ? 7.903 11.621 -9.518 1.00 95.44 236 LEU A CA 1
ATOM 1919 C C . LEU A 1 236 ? 8.446 12.982 -9.078 1.00 95.44 236 LEU A C 1
ATOM 1921 O O . LEU A 1 236 ? 9.088 13.066 -8.033 1.00 95.44 236 LEU A O 1
ATOM 1925 N N . GLU A 1 237 ? 8.220 14.037 -9.860 1.00 95.25 237 GLU A N 1
ATOM 1926 C CA . GLU A 1 237 ? 8.644 15.397 -9.515 1.00 95.25 237 GLU A CA 1
ATOM 1927 C C . GLU A 1 237 ? 7.925 15.901 -8.262 1.00 95.25 237 GLU A C 1
ATOM 1929 O O . GLU A 1 237 ? 8.573 16.436 -7.361 1.00 95.25 237 GLU A O 1
ATOM 1934 N N . THR A 1 238 ? 6.620 15.648 -8.143 1.00 96.62 238 THR A N 1
ATOM 1935 C CA . THR A 1 238 ? 5.856 15.936 -6.925 1.00 96.62 238 THR A CA 1
ATOM 1936 C C . THR A 1 238 ? 6.419 15.168 -5.729 1.00 96.62 238 THR A C 1
ATOM 1938 O O . THR A 1 238 ? 6.717 15.771 -4.698 1.00 96.62 238 THR A O 1
ATOM 1941 N N . SER A 1 239 ? 6.648 13.856 -5.859 1.00 96.12 239 SER A N 1
ATOM 1942 C CA . SER A 1 239 ? 7.232 13.045 -4.780 1.00 96.12 239 SER A CA 1
ATOM 1943 C C . SER A 1 239 ? 8.624 13.547 -4.366 1.00 96.12 239 SER A C 1
ATOM 1945 O O . SER A 1 239 ? 8.929 13.668 -3.177 1.00 96.12 239 SER A O 1
ATOM 1947 N N . HIS A 1 240 ? 9.463 13.917 -5.340 1.00 96.19 240 HIS A N 1
ATOM 1948 C CA . HIS A 1 240 ? 10.795 14.482 -5.112 1.00 96.19 240 HIS A CA 1
ATOM 1949 C C . HIS A 1 240 ? 10.745 15.795 -4.320 1.00 96.19 240 HIS A C 1
ATOM 1951 O O . HIS A 1 240 ? 11.481 15.930 -3.340 1.00 96.19 240 HIS A O 1
ATOM 1957 N N . GLN A 1 241 ? 9.836 16.711 -4.668 1.00 96.06 241 GLN A N 1
ATOM 1958 C CA . GLN A 1 241 ? 9.619 17.960 -3.928 1.00 96.06 241 GLN A CA 1
ATOM 1959 C C . GLN A 1 241 ? 9.143 17.700 -2.490 1.00 96.06 241 GLN A C 1
ATOM 1961 O O . GLN A 1 241 ? 9.639 18.320 -1.547 1.00 96.06 241 GLN A O 1
ATOM 1966 N N . ILE A 1 242 ? 8.230 16.745 -2.290 1.00 94.31 242 ILE A N 1
ATOM 1967 C CA . ILE A 1 242 ? 7.744 16.365 -0.953 1.00 94.31 242 ILE A CA 1
ATOM 1968 C C . ILE A 1 242 ? 8.898 15.840 -0.085 1.00 94.31 242 ILE A C 1
ATOM 1970 O O . ILE A 1 242 ? 9.047 16.228 1.084 1.00 94.31 242 ILE A O 1
ATOM 1974 N N . PHE A 1 243 ? 9.757 14.986 -0.646 1.00 93.62 243 PHE A N 1
ATOM 1975 C CA . PHE A 1 243 ? 10.945 14.503 0.055 1.00 93.62 243 PHE A CA 1
ATOM 1976 C C . PHE A 1 243 ? 11.965 15.612 0.321 1.00 93.62 243 PHE A C 1
ATOM 1978 O O . PHE A 1 243 ? 12.586 15.624 1.383 1.00 93.62 243 PHE A O 1
ATOM 1985 N N . GLU A 1 244 ? 12.110 16.587 -0.577 1.00 94.19 244 GLU A N 1
ATOM 1986 C CA . GLU A 1 244 ? 12.982 17.744 -0.362 1.00 94.19 244 GLU A CA 1
ATOM 1987 C C . GLU A 1 244 ? 12.570 18.558 0.866 1.00 94.19 244 GLU A C 1
ATOM 1989 O O . GLU A 1 244 ? 13.407 18.886 1.713 1.00 94.19 244 GLU A O 1
ATOM 1994 N N . GLN A 1 245 ? 11.275 18.851 0.987 1.00 90.44 245 GLN A N 1
ATOM 1995 C CA . GLN A 1 245 ? 10.729 19.629 2.097 1.00 90.44 245 GLN A CA 1
ATOM 1996 C C . GLN A 1 245 ? 10.859 18.892 3.437 1.00 90.44 245 GLN A C 1
ATOM 1998 O O . GLN A 1 245 ? 11.068 19.508 4.486 1.00 90.44 245 GLN A O 1
ATOM 2003 N N . SER A 1 246 ? 10.777 17.560 3.412 1.00 86.56 246 SER A N 1
ATOM 2004 C CA . SER A 1 246 ? 10.835 16.711 4.606 1.00 86.56 246 SER A CA 1
ATOM 2005 C C . SER A 1 246 ? 12.240 16.191 4.948 1.00 86.56 246 SER A C 1
ATOM 2007 O O . SER A 1 246 ? 12.446 15.705 6.062 1.00 86.56 246 SER A O 1
ATOM 2009 N N . ARG A 1 247 ? 13.247 16.373 4.075 1.00 85.88 247 ARG A N 1
ATOM 2010 C CA . ARG A 1 247 ? 14.607 15.808 4.233 1.00 85.88 247 ARG A CA 1
ATOM 2011 C C . ARG A 1 247 ? 15.305 16.149 5.547 1.00 85.88 247 ARG A C 1
ATOM 2013 O O . ARG A 1 247 ? 16.100 15.364 6.039 1.00 85.88 247 ARG A O 1
ATOM 2020 N N . ARG A 1 248 ? 15.036 17.329 6.121 1.00 85.25 248 ARG A N 1
ATOM 2021 C CA . ARG A 1 248 ? 15.658 17.762 7.389 1.00 85.25 248 ARG A CA 1
ATOM 2022 C C . ARG A 1 248 ? 15.015 17.118 8.618 1.00 85.25 248 ARG A C 1
ATOM 2024 O O . ARG A 1 248 ? 15.592 17.176 9.695 1.00 85.25 248 ARG A O 1
ATOM 2031 N N . ARG A 1 249 ? 13.815 16.554 8.465 1.00 81.88 249 ARG A N 1
ATOM 2032 C CA . ARG A 1 249 ? 13.028 15.958 9.553 1.00 81.88 249 ARG A CA 1
ATOM 2033 C C . ARG A 1 249 ? 13.122 14.434 9.579 1.00 81.88 249 ARG A C 1
ATOM 2035 O O . ARG A 1 249 ? 12.773 13.832 10.585 1.00 81.88 249 ARG A O 1
ATOM 2042 N N . SER A 1 250 ? 13.571 13.808 8.491 1.00 83.38 250 SER A N 1
ATOM 2043 C CA . SER A 1 250 ? 13.644 12.353 8.370 1.00 83.38 250 SER A CA 1
ATOM 2044 C C . SER A 1 250 ? 14.854 11.927 7.541 1.00 83.38 250 SER A C 1
ATOM 2046 O O . SER A 1 250 ? 15.008 12.335 6.390 1.00 83.38 250 SER A O 1
ATOM 2048 N N . MET A 1 251 ? 15.678 11.044 8.114 1.00 84.94 251 MET A N 1
ATOM 2049 C CA . MET A 1 251 ? 16.804 10.424 7.406 1.00 84.94 251 MET A CA 1
ATOM 2050 C C . MET A 1 251 ? 16.340 9.611 6.192 1.00 84.94 251 MET A C 1
ATOM 2052 O O . MET A 1 251 ? 17.015 9.604 5.163 1.00 84.94 251 MET A O 1
ATOM 2056 N N . ASP A 1 252 ? 15.178 8.963 6.287 1.00 83.50 252 ASP A N 1
ATOM 2057 C CA . ASP A 1 252 ? 14.600 8.209 5.172 1.00 83.50 252 ASP A CA 1
ATOM 2058 C C . ASP A 1 252 ? 14.163 9.144 4.046 1.00 83.50 252 ASP A C 1
ATOM 2060 O O . ASP A 1 252 ? 14.457 8.872 2.885 1.00 83.50 252 ASP A O 1
ATOM 2064 N N . ALA A 1 253 ? 13.565 10.295 4.375 1.00 87.31 253 ALA A N 1
ATOM 2065 C CA . ALA A 1 253 ? 13.237 11.316 3.380 1.00 87.31 253 ALA A CA 1
ATOM 2066 C C . ALA A 1 253 ? 14.495 11.884 2.702 1.00 87.31 253 ALA A C 1
ATOM 2068 O O . ALA A 1 253 ? 14.507 12.087 1.490 1.00 87.31 253 ALA A O 1
ATOM 2069 N N . GLN A 1 254 ? 15.585 12.088 3.451 1.00 90.19 254 GLN A N 1
ATOM 2070 C CA . GLN A 1 254 ? 16.861 12.521 2.878 1.00 90.19 254 GLN A CA 1
ATOM 2071 C C . GLN A 1 254 ? 17.431 11.490 1.893 1.00 90.19 254 GLN A C 1
ATOM 2073 O O . GLN A 1 254 ? 17.871 11.859 0.801 1.00 90.19 254 GLN A O 1
ATOM 2078 N N . LYS A 1 255 ? 17.409 10.202 2.258 1.00 89.19 255 LYS A N 1
ATOM 2079 C CA . LYS A 1 255 ? 17.839 9.106 1.376 1.00 89.19 255 LYS A CA 1
ATOM 2080 C C . LYS A 1 255 ? 16.956 9.017 0.130 1.00 89.19 255 LYS A C 1
ATOM 2082 O O . LYS A 1 255 ? 17.486 8.931 -0.976 1.00 89.19 255 LYS A O 1
ATOM 2087 N N . ALA A 1 256 ? 15.636 9.097 0.301 1.00 90.12 256 ALA A N 1
ATOM 2088 C CA . ALA A 1 256 ? 14.670 9.076 -0.793 1.00 90.12 256 ALA A CA 1
ATOM 2089 C C . ALA A 1 256 ? 14.892 10.239 -1.770 1.00 90.12 256 ALA A C 1
ATOM 2091 O O . ALA A 1 256 ? 15.004 10.021 -2.976 1.00 90.12 256 ALA A O 1
ATOM 2092 N N . TYR A 1 257 ? 15.066 11.460 -1.256 1.00 93.62 257 TYR A N 1
ATOM 2093 C CA . TYR A 1 257 ? 15.390 12.638 -2.062 1.00 93.62 257 TYR A CA 1
ATOM 2094 C C . TYR A 1 257 ? 16.678 12.445 -2.877 1.00 93.62 257 TYR A C 1
ATOM 2096 O O . TYR A 1 257 ? 16.702 12.724 -4.078 1.00 93.62 257 TYR A O 1
ATOM 2104 N N . ALA A 1 258 ? 17.750 11.940 -2.258 1.00 92.88 258 ALA A N 1
ATOM 2105 C CA . ALA A 1 258 ? 19.022 11.704 -2.943 1.00 92.88 258 ALA A CA 1
ATOM 2106 C C . ALA A 1 258 ? 18.905 10.640 -4.054 1.00 92.88 258 ALA A C 1
ATOM 2108 O O . ALA A 1 258 ? 19.423 10.833 -5.162 1.00 92.88 258 ALA A O 1
ATOM 2109 N N . ALA A 1 259 ? 18.187 9.547 -3.780 1.00 91.31 259 ALA A N 1
ATOM 2110 C CA . ALA A 1 259 ? 17.919 8.490 -4.751 1.00 91.31 259 ALA A CA 1
ATOM 2111 C C . ALA A 1 259 ? 17.111 9.020 -5.946 1.00 91.31 259 ALA A C 1
ATOM 2113 O O . ALA A 1 259 ? 17.551 8.896 -7.093 1.00 91.31 259 ALA A O 1
ATOM 2114 N N . LEU A 1 260 ? 15.989 9.701 -5.689 1.00 93.19 260 LEU A N 1
ATOM 2115 C CA . LEU A 1 260 ? 15.132 10.250 -6.741 1.00 93.19 260 LEU A CA 1
ATOM 2116 C C . LEU A 1 260 ? 15.820 11.339 -7.557 1.00 93.19 260 LEU A C 1
ATOM 2118 O O . LEU A 1 260 ? 15.674 11.357 -8.774 1.00 93.19 260 LEU A O 1
ATOM 2122 N N . THR A 1 261 ? 16.650 12.181 -6.937 1.00 94.19 261 THR A N 1
ATOM 2123 C CA . THR A 1 261 ? 17.466 13.170 -7.665 1.00 94.19 261 THR A CA 1
ATOM 2124 C C . THR A 1 261 ? 18.348 12.497 -8.720 1.00 94.19 261 THR A C 1
ATOM 2126 O O . THR A 1 261 ? 18.492 12.987 -9.843 1.00 94.19 261 THR A O 1
ATOM 2129 N N . THR A 1 262 ? 18.945 11.355 -8.371 1.00 92.50 262 THR A N 1
ATOM 2130 C CA . THR A 1 262 ? 19.805 10.596 -9.285 1.00 92.50 262 THR A CA 1
ATOM 2131 C C . THR A 1 262 ? 18.991 9.930 -10.392 1.00 92.50 262 THR A C 1
ATOM 2133 O O . THR A 1 262 ? 19.378 9.999 -11.560 1.00 92.50 262 THR A O 1
ATOM 2136 N N . MET A 1 263 ? 17.856 9.319 -10.047 1.00 90.38 263 MET A N 1
ATOM 2137 C CA . MET A 1 263 ? 17.009 8.605 -11.005 1.00 90.38 263 MET A CA 1
ATOM 2138 C C . MET A 1 263 ? 16.297 9.546 -11.978 1.00 90.38 263 MET A C 1
ATOM 2140 O O . MET A 1 263 ? 16.363 9.315 -13.182 1.00 90.38 263 MET A O 1
ATOM 2144 N N . LEU A 1 264 ? 15.725 10.656 -11.504 1.00 89.88 264 LEU A N 1
ATOM 2145 C CA . LEU A 1 264 ? 15.110 11.676 -12.359 1.00 89.88 264 LEU A CA 1
ATOM 2146 C C . LEU A 1 264 ? 16.105 12.231 -13.380 1.00 89.88 264 LEU A C 1
ATOM 2148 O O . LEU A 1 264 ? 15.763 12.405 -14.547 1.00 89.88 264 LEU A O 1
ATOM 2152 N N . ARG A 1 265 ? 17.365 12.449 -12.979 1.00 89.69 265 ARG A N 1
ATOM 2153 C CA . ARG A 1 265 ? 18.419 12.875 -13.911 1.00 89.69 265 ARG A CA 1
ATOM 2154 C C . ARG A 1 265 ? 18.665 11.836 -15.008 1.00 89.69 265 ARG A C 1
ATOM 2156 O O . ARG A 1 265 ? 18.841 12.212 -16.164 1.00 89.69 265 ARG A O 1
ATOM 2163 N N . ARG A 1 266 ? 18.679 10.544 -14.660 1.00 86.56 266 ARG A N 1
ATOM 2164 C CA . ARG A 1 266 ? 18.852 9.448 -15.629 1.00 86.56 266 ARG A CA 1
ATOM 2165 C C . ARG A 1 266 ? 17.670 9.357 -16.589 1.00 86.56 266 ARG A C 1
ATOM 2167 O O . ARG A 1 266 ? 17.896 9.326 -17.792 1.00 86.56 266 ARG A O 1
ATOM 2174 N N . VAL A 1 267 ? 16.444 9.393 -16.070 1.00 84.69 267 VAL A N 1
ATOM 2175 C CA . VAL A 1 267 ? 15.211 9.330 -16.869 1.00 84.69 267 VAL A CA 1
ATOM 2176 C C . VAL A 1 267 ? 15.113 10.515 -17.834 1.00 84.69 267 VAL A C 1
ATOM 2178 O O . VAL A 1 267 ? 14.848 10.320 -19.018 1.00 84.69 267 VAL A O 1
ATOM 2181 N N . LYS A 1 268 ? 15.406 11.739 -17.368 1.00 83.19 268 LYS A N 1
ATOM 2182 C CA . LYS A 1 268 ? 15.423 12.937 -18.225 1.00 83.19 268 LYS A CA 1
ATOM 2183 C C . LYS A 1 268 ? 16.502 12.859 -19.305 1.00 83.19 268 LYS A C 1
ATOM 2185 O O . LYS A 1 268 ? 16.247 13.226 -20.445 1.00 83.19 268 LYS A O 1
ATOM 2190 N N . LYS A 1 269 ? 17.695 12.349 -18.972 1.00 81.50 269 LYS A N 1
ATOM 2191 C CA . LYS A 1 269 ? 18.771 12.150 -19.955 1.00 81.50 269 LYS A CA 1
ATOM 2192 C C . LYS A 1 269 ? 18.389 11.112 -21.014 1.00 81.50 269 LYS A C 1
ATOM 2194 O O . LYS A 1 269 ? 18.607 11.372 -22.189 1.00 81.50 269 LYS A O 1
ATOM 2199 N N . ALA A 1 270 ? 17.805 9.985 -20.608 1.00 71.94 270 ALA A N 1
ATOM 2200 C CA . ALA A 1 270 ? 17.337 8.953 -21.530 1.00 71.94 270 ALA A CA 1
ATOM 2201 C C . ALA A 1 270 ? 16.277 9.505 -22.496 1.00 71.94 270 ALA A C 1
ATOM 2203 O O . ALA A 1 270 ? 16.413 9.327 -23.699 1.00 71.94 270 ALA A O 1
ATOM 2204 N N . GLY A 1 271 ? 15.306 10.280 -21.993 1.00 64.81 271 GLY A N 1
ATOM 2205 C CA . GLY A 1 271 ? 14.291 10.924 -22.837 1.00 64.81 271 GLY A CA 1
ATOM 2206 C C . GLY A 1 271 ? 14.837 11.983 -23.807 1.00 64.81 271 GLY A C 1
ATOM 2207 O O . GLY A 1 271 ? 14.277 12.165 -24.881 1.00 64.81 271 GLY A O 1
ATOM 2208 N N . LEU A 1 272 ? 15.938 12.666 -23.463 1.00 58.47 272 LEU A N 1
ATOM 2209 C CA . LEU A 1 272 ? 16.612 13.614 -24.363 1.00 58.47 272 LEU A CA 1
ATOM 2210 C C . LEU A 1 272 ? 17.399 12.903 -25.476 1.00 58.47 272 LEU A C 1
ATOM 2212 O O . LEU A 1 272 ? 17.437 13.395 -26.599 1.00 58.47 272 LEU A O 1
ATOM 2216 N N . SER A 1 273 ? 17.998 11.742 -25.192 1.00 51.88 273 SER A N 1
ATOM 2217 C CA . SER A 1 273 ? 18.718 10.942 -26.195 1.00 51.88 273 SER A CA 1
ATOM 2218 C C . SER A 1 273 ? 17.797 10.351 -27.270 1.00 51.88 273 SER A C 1
ATOM 2220 O O . SER A 1 273 ? 18.248 10.117 -28.385 1.00 51.88 273 SER A O 1
ATOM 2222 N N . THR A 1 274 ? 16.509 10.164 -26.977 1.00 49.38 274 THR A N 1
ATOM 2223 C CA . THR A 1 274 ? 15.4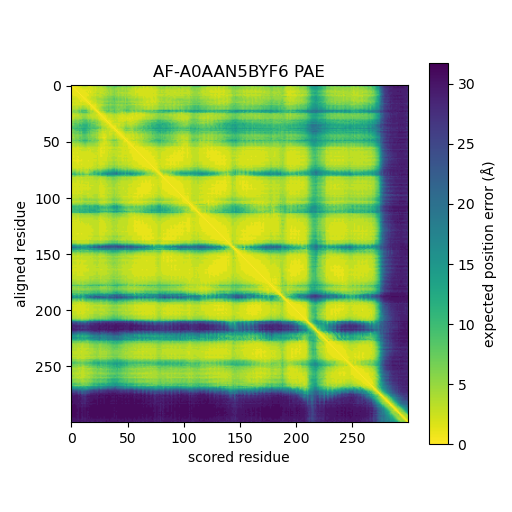98 9.712 -27.951 1.00 49.38 274 THR A CA 1
ATOM 2224 C C . THR A 1 274 ? 14.995 10.835 -28.874 1.00 49.38 274 THR A C 1
ATOM 2226 O O . THR A 1 274 ? 14.319 10.552 -29.859 1.00 49.38 274 THR A O 1
ATOM 2229 N N . ALA A 1 275 ? 15.298 12.105 -28.568 1.00 42.19 275 ALA A N 1
ATOM 2230 C CA . ALA A 1 275 ? 14.774 13.279 -29.275 1.00 42.19 275 ALA A CA 1
ATOM 2231 C C . ALA A 1 275 ? 15.754 13.907 -30.288 1.00 42.19 275 ALA A C 1
ATOM 2233 O O . ALA A 1 275 ? 15.388 14.874 -30.959 1.00 42.19 275 ALA A O 1
ATOM 2234 N N . GLU A 1 276 ? 16.983 13.394 -30.429 1.00 30.45 276 GLU A N 1
ATOM 2235 C CA . GLU A 1 276 ? 17.877 13.845 -31.502 1.00 30.45 276 GLU A CA 1
ATOM 2236 C C . GLU A 1 276 ? 17.374 13.313 -32.857 1.00 30.45 276 GLU A C 1
ATOM 2238 O O . GLU A 1 276 ? 17.314 12.098 -33.061 1.00 30.45 276 GLU A O 1
ATOM 2243 N N . PRO A 1 277 ? 17.016 14.186 -33.821 1.00 35.56 277 PRO A N 1
ATOM 2244 C CA . PRO A 1 277 ? 16.653 13.730 -35.148 1.00 35.56 277 PRO A CA 1
ATOM 2245 C C . PRO A 1 277 ? 17.888 13.110 -35.797 1.00 35.56 277 PRO A C 1
ATOM 2247 O O . PRO A 1 277 ? 18.941 13.748 -35.881 1.00 35.56 277 PRO A O 1
ATOM 2250 N N . ILE A 1 278 ? 17.738 11.886 -36.307 1.00 41.19 278 ILE A N 1
ATOM 2251 C CA . ILE A 1 278 ? 18.700 11.257 -37.211 1.00 41.19 278 ILE A CA 1
ATOM 2252 C C . ILE A 1 278 ? 19.013 12.277 -38.314 1.00 41.19 278 ILE A C 1
ATOM 2254 O O . ILE A 1 278 ? 18.171 12.553 -39.174 1.00 41.19 278 ILE A O 1
ATOM 2258 N N . LYS A 1 279 ? 20.220 12.861 -38.291 1.00 37.00 279 LYS A N 1
ATOM 2259 C CA . LYS A 1 279 ? 20.755 13.627 -39.419 1.00 37.00 279 LYS A CA 1
ATOM 2260 C C . LYS A 1 279 ? 20.801 12.668 -40.603 1.00 37.00 279 LYS A C 1
ATOM 2262 O O . LYS A 1 279 ? 21.720 11.860 -40.711 1.00 37.00 279 LYS A O 1
ATOM 2267 N N . ARG A 1 280 ? 19.795 12.735 -41.479 1.00 35.38 280 ARG A N 1
ATOM 2268 C CA . ARG A 1 280 ? 19.855 12.088 -42.789 1.00 35.38 280 ARG A CA 1
ATOM 2269 C C . ARG A 1 280 ? 21.102 12.631 -43.481 1.00 35.38 280 ARG A C 1
ATOM 2271 O O . ARG A 1 280 ? 21.172 13.826 -43.769 1.00 35.38 280 ARG A O 1
ATOM 2278 N N . LEU A 1 281 ? 22.093 11.767 -43.700 1.00 40.34 281 LEU A N 1
ATOM 2279 C CA . LEU A 1 281 ? 23.149 12.059 -44.659 1.00 40.34 281 LEU A CA 1
ATOM 2280 C C . LEU A 1 281 ? 22.476 12.378 -46.004 1.00 40.34 281 LEU A C 1
ATOM 2282 O O . LEU A 1 281 ? 21.528 11.677 -46.374 1.00 40.34 281 LEU A O 1
ATOM 2286 N N . PRO A 1 282 ? 22.905 13.432 -46.717 1.00 36.19 282 PRO A N 1
ATOM 2287 C CA . PRO A 1 282 ? 22.319 13.762 -48.004 1.00 36.19 282 PRO A CA 1
ATOM 2288 C C . PRO A 1 282 ? 22.535 12.584 -48.956 1.00 36.19 282 PRO A C 1
ATOM 2290 O O . PRO A 1 282 ? 23.653 12.091 -49.113 1.00 36.19 282 PRO A O 1
ATOM 2293 N N . ALA A 1 283 ? 21.434 12.116 -49.543 1.00 39.62 283 ALA A N 1
ATOM 2294 C CA . ALA A 1 283 ? 21.435 11.086 -50.564 1.00 39.62 283 ALA A CA 1
ATOM 2295 C C . ALA A 1 283 ? 22.359 11.522 -51.709 1.00 39.62 283 ALA A C 1
ATOM 2297 O O . ALA A 1 283 ? 22.159 12.579 -52.308 1.00 39.62 283 ALA A O 1
ATOM 2298 N N . GLY A 1 284 ? 23.391 10.724 -51.982 1.00 38.25 284 GLY A N 1
ATOM 2299 C CA . GLY A 1 284 ? 24.190 10.876 -53.188 1.00 38.25 284 GLY A CA 1
ATOM 2300 C C . GLY A 1 284 ? 23.296 10.656 -54.405 1.00 38.25 284 GLY A C 1
ATOM 2301 O O . GLY A 1 284 ? 22.630 9.627 -54.500 1.00 38.25 284 GLY A O 1
ATOM 2302 N N . ASN A 1 285 ? 23.269 11.636 -55.307 1.00 37.62 285 ASN A N 1
ATOM 2303 C CA . ASN A 1 285 ? 22.627 11.513 -56.612 1.00 37.62 285 ASN A CA 1
ATOM 2304 C C . ASN A 1 285 ? 23.210 10.309 -57.370 1.00 37.62 285 ASN A C 1
ATOM 2306 O O . ASN A 1 285 ? 24.431 10.253 -57.544 1.00 37.62 285 ASN A O 1
ATOM 2310 N N . PRO A 1 286 ? 22.380 9.390 -57.884 1.00 47.72 286 PRO A N 1
ATOM 2311 C CA . PRO A 1 286 ? 22.799 8.426 -58.876 1.00 47.72 286 PRO A CA 1
ATOM 2312 C C . PRO A 1 286 ? 22.389 8.970 -60.245 1.00 47.72 286 PRO A C 1
ATOM 2314 O O . PRO A 1 286 ? 21.249 8.785 -60.637 1.00 47.72 286 PRO A O 1
ATOM 2317 N N . ASP A 1 287 ? 23.277 9.685 -60.937 1.00 42.19 287 ASP A N 1
ATOM 2318 C CA . ASP A 1 287 ? 23.220 9.792 -62.402 1.00 42.19 287 ASP A CA 1
ATOM 2319 C C . ASP A 1 287 ? 24.504 10.427 -62.951 1.00 42.19 287 ASP A C 1
ATOM 2321 O O . ASP A 1 287 ? 24.837 11.578 -62.670 1.00 42.19 287 ASP A O 1
ATOM 2325 N N . GLY A 1 288 ? 25.241 9.640 -63.734 1.00 35.16 288 GLY A N 1
ATOM 2326 C CA . GLY A 1 288 ? 26.488 10.032 -64.386 1.00 35.16 288 GLY A CA 1
ATOM 2327 C C . GLY A 1 288 ? 27.184 8.817 -64.994 1.00 35.16 288 GLY A C 1
ATOM 2328 O O . GLY A 1 288 ? 27.995 8.169 -64.342 1.00 35.16 288 GLY A O 1
ATOM 2329 N N . GLN A 1 289 ? 26.797 8.488 -66.226 1.00 38.53 289 GLN A N 1
ATOM 2330 C CA . GLN A 1 289 ? 27.263 7.370 -67.056 1.00 38.53 289 GLN A CA 1
ATOM 2331 C C . GLN A 1 289 ? 28.796 7.173 -67.120 1.00 38.53 289 GLN A C 1
ATOM 2333 O O . GLN A 1 289 ? 29.557 8.131 -66.982 1.00 38.53 289 GLN A O 1
ATOM 2338 N N . PRO A 1 290 ? 29.261 5.946 -67.440 1.00 37.19 290 PRO A N 1
ATOM 2339 C CA . PRO A 1 290 ? 30.675 5.648 -67.612 1.00 37.19 290 PRO A CA 1
ATOM 2340 C C . PRO A 1 290 ? 31.158 6.084 -69.003 1.00 37.19 290 PRO A C 1
ATOM 2342 O O . PRO A 1 290 ? 30.624 5.644 -70.021 1.00 37.19 290 PRO A O 1
ATOM 2345 N N . VAL A 1 291 ? 32.215 6.896 -69.061 1.00 37.16 291 VAL A N 1
ATOM 2346 C CA . VAL A 1 291 ? 33.000 7.093 -70.288 1.00 37.16 291 VAL A CA 1
ATOM 2347 C C . VAL A 1 291 ? 34.251 6.226 -70.200 1.00 37.16 291 VAL A C 1
ATOM 2349 O O . VAL A 1 291 ? 35.179 6.503 -69.444 1.00 37.16 291 VAL A O 1
ATOM 2352 N N . ASN A 1 292 ? 34.246 5.157 -70.992 1.00 34.47 292 ASN A N 1
ATOM 2353 C CA . ASN A 1 292 ? 35.438 4.428 -71.399 1.00 34.47 292 ASN A CA 1
ATOM 2354 C C . ASN A 1 292 ? 36.285 5.309 -72.325 1.00 34.47 292 ASN A C 1
ATOM 2356 O O . ASN A 1 292 ? 35.813 5.675 -73.398 1.00 34.47 292 ASN A O 1
ATOM 2360 N N . THR A 1 293 ? 37.559 5.510 -71.994 1.00 36.56 293 THR A N 1
ATOM 2361 C CA . THR A 1 293 ? 38.617 5.679 -73.002 1.00 36.56 293 THR A CA 1
ATOM 2362 C C . THR A 1 293 ? 39.896 5.001 -72.525 1.00 36.56 293 THR A C 1
ATOM 2364 O O . THR A 1 293 ? 40.475 5.346 -71.500 1.00 36.56 293 THR A O 1
ATOM 2367 N N . HIS A 1 294 ? 40.279 3.995 -73.307 1.00 36.12 294 HIS A N 1
ATOM 2368 C CA . HIS A 1 294 ? 41.565 3.309 -73.351 1.00 36.12 294 HIS A CA 1
ATOM 2369 C C . HIS A 1 294 ? 42.731 4.258 -73.696 1.00 36.12 294 HIS A C 1
ATOM 2371 O O . HIS A 1 294 ? 42.507 5.388 -74.130 1.00 36.12 294 HIS A O 1
ATOM 2377 N N . THR A 1 295 ? 43.944 3.672 -73.693 1.00 35.16 295 THR A N 1
ATOM 2378 C CA . THR A 1 295 ? 45.234 4.100 -74.307 1.00 35.16 295 THR A CA 1
ATOM 2379 C C . THR A 1 295 ? 46.087 5.009 -73.401 1.00 35.16 295 THR A C 1
ATOM 2381 O O . THR A 1 295 ? 45.601 6.025 -72.938 1.00 35.16 295 THR A O 1
ATOM 2384 N N . SER A 1 296 ? 47.364 4.758 -73.081 1.00 35.28 296 SER A N 1
ATOM 2385 C CA . SER A 1 296 ? 48.314 3.698 -73.441 1.00 35.28 296 SER A CA 1
ATOM 2386 C C . SER A 1 296 ? 49.494 3.662 -72.450 1.00 35.28 296 SER A C 1
ATOM 2388 O O . SER A 1 296 ? 49.799 4.655 -71.796 1.00 35.28 296 SER A O 1
ATOM 2390 N N . LYS A 1 297 ? 50.162 2.505 -72.381 1.00 40.88 297 LYS A N 1
ATOM 2391 C CA . LYS A 1 297 ? 51.512 2.285 -71.829 1.00 40.88 297 LYS A CA 1
ATOM 2392 C C . LYS A 1 297 ? 52.589 2.871 -72.756 1.00 40.88 297 LYS A C 1
ATOM 2394 O O . LYS A 1 297 ? 52.415 2.744 -73.959 1.00 40.88 297 LYS A O 1
ATOM 2399 N N . GLU A 1 298 ? 53.696 3.357 -72.185 1.00 38.09 298 GLU A N 1
ATOM 2400 C CA . GLU A 1 298 ? 55.117 3.200 -72.609 1.00 38.09 298 GLU A CA 1
ATOM 2401 C C . GLU A 1 298 ? 55.985 4.027 -71.627 1.00 38.09 298 GLU A C 1
ATOM 2403 O O . GLU A 1 298 ? 55.685 5.188 -71.383 1.00 38.09 298 GLU A O 1
ATOM 2408 N N . PHE A 1 299 ? 56.835 3.440 -70.773 1.00 38.34 299 PHE A N 1
ATOM 2409 C CA . PHE A 1 299 ? 58.229 3.019 -71.014 1.00 38.34 299 PHE A CA 1
ATOM 2410 C C . PHE A 1 299 ? 59.089 4.050 -71.769 1.00 38.34 299 PHE A C 1
ATOM 2412 O O . PHE A 1 299 ? 59.189 3.986 -72.989 1.00 38.34 299 PHE A O 1
ATOM 2419 N N . HIS A 1 300 ? 59.772 4.929 -71.026 1.00 45.16 300 HIS A N 1
ATOM 2420 C CA . HIS A 1 300 ? 61.240 4.968 -70.985 1.00 45.16 300 HIS A CA 1
ATOM 2421 C C . HIS A 1 300 ? 61.760 5.725 -69.760 1.00 45.16 300 HIS A C 1
ATOM 2423 O O . HIS A 1 300 ? 61.078 6.680 -69.327 1.00 45.16 300 HIS A O 1
#

Solvent-accessible surface area (backbone atoms only — not comparable to full-atom values): 17840 Å² total; per-residue (Å²): 108,61,68,55,39,41,52,49,25,51,74,75,73,39,75,57,79,74,54,82,87,80,58,92,78,74,80,74,63,39,47,51,78,88,72,55,58,96,85,56,88,67,84,70,78,60,51,59,76,89,58,85,34,85,36,43,61,59,45,41,48,49,50,46,46,56,50,39,42,55,43,49,50,58,69,68,48,88,66,90,75,56,70,66,60,53,51,51,52,49,53,51,47,52,53,44,55,69,65,42,39,80,85,47,48,74,70,64,67,89,81,40,79,88,54,58,60,68,56,52,51,49,8,52,52,49,48,47,51,52,32,47,41,45,25,62,62,23,50,78,40,56,52,101,46,59,86,44,72,91,40,48,64,38,35,49,48,19,51,53,24,22,50,51,44,48,51,50,50,52,54,52,53,55,25,34,34,94,90,29,87,36,34,90,54,54,78,67,78,47,76,71,54,52,55,52,42,42,51,24,47,50,53,52,50,52,58,64,62,56,76,82,89,71,84,79,70,87,84,56,65,54,61,54,52,51,50,54,51,50,56,52,50,52,51,45,52,52,52,39,52,55,22,57,76,38,27,89,80,30,73,64,29,36,52,42,28,56,52,45,57,54,46,52,52,50,41,54,50,55,59,53,68,73,66,63,76,81,78,74,72,81,79,78,81,89,83,83,81,88,82,89,77,84,89,82,91,79,93,130

Sequence (300 aa):
MRQLDSLISFQVGLPRTIQDWQDDVELPRNICDEDFNEGTTHLPPSRPESELTTASYIRAKSRIMAVFGKISDLAYSREPVTYDEVLEIDRRLEEVYGLVPFNFRIRPVDQSFADPSDLILRRYTLELLYQKARCVLHRRYLGEVHSNLRYAYSRWVCMSASKEILRHQADLHHETQPGGILYRDRQFPNSLQNADYLLAAMIICLELSYDPPGEPTINSDVTVVIKGREDLLTSLETSHQIFEQSRRRSMDAQKAYAALTTMLRRVKKAGLSTAEPIKRLPAGNPDGQPVNTHTSKEFH

Mean predicted aligned error: 9.85 Å

Foldseek 3Di:
DQLCQLLVCLLVVHQRDDDPVNDDDDQDAQDAPVQDDPPDPDHDHHDDLLDHYPRNLVQLQVQLSVLSNVLSCVLPDPDDDDVVVLVVSVVSLVVSNVSRHPLLAADPLVVCLVPDLVSNVSNLVSLLSSLLSLLSSLVVCVPPVVPPPVSVVSLCSNLVSLLVLLVSVLVLLVLCPPPHPCVVVVVPDDLSSLSSNLSSLVSLLSVLLDDDPDDDPDDPVVVVVVVVNVSSLVSLVSLLVSLVVCVVVDVSSVVSNVVSVVSSVSSVVSVVVVPDPDPPDPDDDPDDDDDDDDDDDDDD

Nearest PDB structures (foldseek):
  8snb-assembly1_8F  TM=1.606E-01  e=6.500E+00  Strongylocentrotus purpuratus

pLDDT: mean 83.36, std 17.51, range [30.45, 98.62]

Secondary structure (DSSP, 8-state):
-HHHHHHHHHHHT---SS-GGG--PPPPPS--GGG--TT-SSPPPPPPTTS--TTHHHHHHHHHHHHHHHHHHHHH--S---HHHHHHHHHHHHHHHHTS-TTTS---GGG-TTS-HHHHHHHHHHHHHHHHHHHHHHGGGGSTTTT-GGGHHHHHHHHHHHHHHHHHHHHHHHHTSTTSTTGGGTT---HHHHHHHHHHHHHHHHHHHSPPSS---SSSHHHHHHHHHHHHHHHHHHHHHHHHHHTTT-HHHHHHHHHHHHHHHHHHHHHHHTTS----PPPPP---------------